Protein AF-0000000085050324 (afdb_homodimer)

Solvent-accessible surface area (backbone atoms only — not comparable to full-atom values): 12794 Å² total; per-residue (Å²): 119,44,46,31,39,31,41,29,57,78,57,63,37,48,25,46,33,39,32,70,92,42,75,52,50,24,14,31,49,58,94,75,63,16,73,49,78,28,38,32,35,59,28,28,38,44,44,12,42,44,38,31,47,46,37,48,52,51,50,51,32,56,75,70,68,48,57,68,46,33,36,38,39,37,39,40,38,46,71,56,99,84,37,38,35,32,42,34,42,38,32,78,38,56,84,61,52,72,67,56,51,52,50,50,60,56,48,56,67,60,28,70,52,48,40,36,35,49,71,14,34,49,75,47,77,45,76,101,120,43,46,32,39,30,41,29,57,79,57,62,38,48,25,46,33,39,31,69,93,39,75,50,51,23,15,30,48,57,95,76,62,17,71,51,78,29,38,32,35,61,28,28,38,45,46,13,43,44,39,32,50,45,36,50,52,51,52,54,33,55,75,71,68,48,58,69,46,31,37,38,38,37,39,39,38,46,72,56,101,84,37,38,36,33,43,35,41,38,32,78,39,56,83,59,50,72,67,55,51,53,50,50,60,55,48,56,68,60,28,70,52,48,39,35,36,48,71,14,35,49,74,47,77,45,78,101

Radius of gyration: 18.37 Å; Cα contacts (8 Å, |Δi|>4): 637; chains: 2; bounding box: 33×62×40 Å

InterPro domains:
  IPR003718 OsmC/Ohr conserved domain [PF02566] (34-125)
  IPR015946 K homology domain-like, alpha/beta [G3DSA:3.30.300.20] (3-128)
  IPR036102 OsmC/Ohr superfamily [SSF82784] (8-127)

Foldseek 3Di:
DWDKDKDADDQAPWMWMDTPNDIFIEHDDVVVPTPPPGHHPVSVLVVVLQVQLFVQLVVVCVVVVHFWDGKDKDWDWDDDPNDIDIDIDIDTDGPDDPVSVVVSVVVSCVGPSNCCNVVDDDDDDDDD/DWDKDKDADDQAPWMWMDTPNDIFIEHDDVVVPTPPPGHHPVSVLVVVLQVQLFVQLVVVCVVVVHFWDGKDKDWDWDDDPRDIDIDIDIDTDGPDDPVSVVVSVVVSCVGPSNCCSVVDDDDDDDDD

Sequence (256 aa):
MAHARAHIGTVDFLTTIETGGRTLTADEPEALGGGNAGFAPYDLLLASLAACTCITLRMYAAHKGWPLEAIDVELHHSKDDKRSKITRLLTLKGALDEAQRARLAEVVERTPVTLTLKEGADITTTFGMAHARAHIGTVDFLTTIETGGRTLTADEPEALGGGNAGFAPYDLLLASLAACTCITLRMYAAHKGWPLEAIDVELHHSKDDKRSKITRLLTLKGALDEAQRARLAEVVERTPVTLTLKEGADITTTFG

Structure (mmCIF, N/CA/C/O backbone):
data_AF-0000000085050324-model_v1
#
loop_
_entity.id
_entity.type
_entity.pdbx_description
1 polymer 'OsmC family protein'
#
loop_
_atom_site.group_PDB
_atom_site.id
_atom_site.type_symbol
_atom_site.label_atom_id
_atom_site.label_alt_id
_atom_site.label_comp_id
_atom_site.label_asym_id
_atom_site.label_entity_id
_atom_site.label_seq_id
_atom_site.pdbx_PDB_ins_code
_atom_site.Cartn_x
_atom_site.Cartn_y
_atom_site.Cartn_z
_atom_site.occupancy
_atom_site.B_iso_or_equiv
_atom_site.auth_seq_id
_atom_site.auth_comp_id
_atom_site.auth_asym_id
_atom_site.auth_atom_id
_atom_site.pdbx_PDB_model_num
ATOM 1 N N . MET A 1 1 ? 4.754 -2.498 14.805 1 85 1 MET A N 1
ATOM 2 C CA . MET A 1 1 ? 5.105 -3.4 13.711 1 85 1 MET A CA 1
ATOM 3 C C . MET A 1 1 ? 3.855 -3.887 12.984 1 85 1 MET A C 1
ATOM 5 O O . MET A 1 1 ? 2.984 -4.512 13.594 1 85 1 MET A O 1
ATOM 9 N N . ALA A 1 2 ? 3.621 -3.521 11.727 1 95.31 2 ALA A N 1
ATOM 10 C CA . ALA A 1 2 ? 2.42 -3.9 10.992 1 95.31 2 ALA A CA 1
ATOM 11 C C . ALA A 1 2 ? 2.484 -5.359 10.547 1 95.31 2 ALA A C 1
ATOM 13 O O . ALA A 1 2 ? 3.568 -5.895 10.312 1 95.31 2 ALA A O 1
ATOM 14 N N . HIS A 1 3 ? 1.335 -5.984 10.57 1 98.62 3 HIS A N 1
ATOM 15 C CA . HIS A 1 3 ? 1.18 -7.391 10.227 1 98.62 3 HIS A CA 1
ATOM 16 C C . HIS A 1 3 ? -0.053 -7.609 9.352 1 98.62 3 HIS A C 1
ATOM 18 O O . HIS A 1 3 ? -1.097 -6.996 9.578 1 98.62 3 HIS A O 1
ATOM 24 N N . ALA A 1 4 ? 0.089 -8.523 8.352 1 98.88 4 ALA A N 1
ATOM 25 C CA . ALA A 1 4 ? -1.044 -8.867 7.5 1 98.88 4 ALA A CA 1
ATOM 26 C C . ALA A 1 4 ? -1.029 -10.352 7.145 1 98.88 4 ALA A C 1
ATOM 28 O O . ALA A 1 4 ? 0.039 -10.953 7.016 1 98.88 4 ALA A O 1
ATOM 29 N N . ARG A 1 5 ? -2.24 -10.906 7.047 1 98.88 5 ARG A N 1
ATOM 30 C CA . ARG A 1 5 ? -2.457 -12.242 6.512 1 98.88 5 ARG A CA 1
ATOM 31 C C . ARG A 1 5 ? -3.445 -12.219 5.352 1 98.88 5 ARG A C 1
ATOM 33 O O . ARG A 1 5 ? -4.457 -11.508 5.406 1 98.88 5 ARG A O 1
ATOM 40 N N . ALA A 1 6 ? -3.168 -12.984 4.363 1 98.94 6 ALA A N 1
ATOM 41 C CA . ALA A 1 6 ? -4.066 -13.031 3.215 1 98.94 6 ALA A CA 1
ATOM 42 C C . ALA A 1 6 ? -4.258 -14.461 2.727 1 98.94 6 ALA A C 1
ATOM 44 O O . ALA A 1 6 ? -3.402 -15.32 2.955 1 98.94 6 ALA A O 1
ATOM 45 N N . HIS A 1 7 ? -5.355 -14.648 2.088 1 98.81 7 HIS A N 1
ATOM 46 C CA . HIS A 1 7 ? -5.715 -15.953 1.539 1 98.81 7 HIS A CA 1
ATOM 47 C C . HIS A 1 7 ? -6.449 -15.805 0.211 1 98.81 7 HIS A C 1
ATOM 49 O O . HIS A 1 7 ? -7.34 -14.961 0.079 1 98.81 7 HIS A O 1
ATOM 55 N N . ILE A 1 8 ? -6.023 -16.578 -0.701 1 98.5 8 ILE A N 1
ATOM 56 C CA . ILE A 1 8 ? -6.762 -16.719 -1.95 1 98.5 8 ILE A CA 1
ATOM 57 C C . ILE A 1 8 ? -6.988 -18.203 -2.26 1 98.5 8 ILE A C 1
ATOM 59 O O . ILE A 1 8 ? -6.07 -19.016 -2.135 1 98.5 8 ILE A O 1
ATOM 63 N N . GLY A 1 9 ? -8.148 -18.547 -2.605 1 96.19 9 GLY A N 1
ATOM 64 C CA . GLY A 1 9 ? -8.492 -19.906 -3.014 1 96.19 9 GLY A CA 1
ATOM 65 C C . GLY A 1 9 ? -8.695 -20.047 -4.512 1 96.19 9 GLY A C 1
ATOM 66 O O . GLY A 1 9 ? -7.836 -19.641 -5.297 1 96.19 9 GLY A O 1
ATOM 67 N N . THR A 1 10 ? -9.852 -20.578 -4.875 1 89.94 10 THR A N 1
ATOM 68 C CA . THR A 1 10 ? -10.016 -20.969 -6.273 1 89.94 10 THR A CA 1
ATOM 69 C C . THR A 1 10 ? -10.906 -19.969 -7.008 1 89.94 10 THR A C 1
ATOM 71 O O . THR A 1 10 ? -11.039 -20.016 -8.234 1 89.94 10 THR A O 1
ATOM 74 N N . VAL A 1 11 ? -11.484 -19.062 -6.293 1 89.44 11 VAL A N 1
ATOM 75 C CA . VAL A 1 11 ? -12.266 -18.016 -6.938 1 89.44 11 VAL A CA 1
ATOM 76 C C . VAL A 1 11 ? -11.336 -16.906 -7.426 1 89.44 11 VAL A C 1
ATOM 78 O O . VAL A 1 11 ? -10.797 -16.141 -6.621 1 89.44 11 VAL A O 1
ATOM 81 N N . ASP A 1 12 ? -11.016 -16.734 -8.734 1 87.44 12 ASP A N 1
ATOM 82 C CA . ASP A 1 12 ? -10.125 -15.711 -9.273 1 87.44 12 ASP A CA 1
ATOM 83 C C . ASP A 1 12 ? -10.773 -14.328 -9.195 1 87.44 12 ASP A C 1
ATOM 85 O O . ASP A 1 12 ? -11.875 -14.125 -9.703 1 87.44 12 ASP A O 1
ATOM 89 N N . PHE A 1 13 ? -10.156 -13.469 -8.625 1 96.62 13 PHE A N 1
ATOM 90 C CA . PHE A 1 13 ? -8.906 -13.344 -7.879 1 96.62 13 PHE A CA 1
ATOM 91 C C . PHE A 1 13 ? -9.18 -12.828 -6.469 1 96.62 13 PHE A C 1
ATOM 93 O O . PHE A 1 13 ? -8.344 -12.125 -5.887 1 96.62 13 PHE A O 1
ATOM 100 N N . LEU A 1 14 ? -10.43 -13.227 -6.055 1 98.31 14 LEU A N 1
ATOM 101 C CA . LEU A 1 14 ? -10.906 -12.82 -4.738 1 98.31 14 LEU A CA 1
ATOM 102 C C . LEU A 1 14 ? -9.914 -13.211 -3.65 1 98.31 14 LEU A C 1
ATOM 104 O O . LEU A 1 14 ? -9.602 -14.398 -3.488 1 98.31 14 LEU A O 1
ATOM 108 N N . THR A 1 15 ? -9.391 -12.227 -2.93 1 98.81 15 THR A N 1
ATOM 109 C CA . THR A 1 15 ? -8.391 -12.414 -1.882 1 98.81 15 THR A CA 1
ATOM 110 C C . THR A 1 15 ? -8.852 -11.773 -0.575 1 98.81 15 THR A C 1
ATOM 112 O O . THR A 1 15 ? -9.25 -10.609 -0.552 1 98.81 15 THR A O 1
ATOM 115 N N . THR A 1 16 ? -8.891 -12.523 0.47 1 98.88 16 THR A N 1
ATOM 116 C CA . THR A 1 16 ? -9.211 -12 1.791 1 98.88 16 THR A CA 1
ATOM 117 C C . THR A 1 16 ? -7.945 -11.594 2.537 1 98.88 16 THR A C 1
ATOM 119 O O . THR A 1 16 ? -6.965 -12.336 2.559 1 98.88 16 THR A O 1
ATOM 122 N N . ILE A 1 17 ? -7.977 -10.438 3.152 1 98.94 17 ILE A N 1
ATOM 123 C CA . ILE A 1 17 ? -6.809 -9.906 3.844 1 98.94 17 ILE A CA 1
ATOM 124 C C . ILE A 1 17 ? -7.199 -9.453 5.246 1 98.94 17 ILE A C 1
ATOM 126 O O . ILE A 1 17 ? -8.188 -8.727 5.422 1 98.94 17 ILE A O 1
ATOM 130 N N . GLU A 1 18 ? -6.508 -9.906 6.203 1 98.88 18 GLU A N 1
ATOM 131 C CA . GLU A 1 18 ? -6.629 -9.453 7.59 1 98.88 18 GLU A CA 1
ATOM 132 C C . GLU A 1 18 ? -5.422 -8.625 8.008 1 98.88 18 GLU A C 1
ATOM 134 O O . GLU A 1 18 ? -4.281 -9.078 7.895 1 98.88 18 GLU A O 1
ATOM 139 N N . THR A 1 19 ? -5.645 -7.457 8.5 1 98.69 19 THR A N 1
ATOM 140 C CA . THR A 1 19 ? -4.594 -6.566 8.977 1 98.69 19 THR A CA 1
ATOM 141 C C . THR A 1 19 ? -5.168 -5.492 9.891 1 98.69 19 THR A C 1
ATOM 143 O O . THR A 1 19 ? -6.324 -5.094 9.742 1 98.69 19 THR A O 1
ATOM 146 N N . GLY A 1 20 ? -4.379 -5.051 10.836 1 96.88 20 GLY A N 1
ATOM 147 C CA . GLY A 1 20 ? -4.836 -4.008 11.742 1 96.88 20 GLY A CA 1
ATOM 148 C C . GLY A 1 20 ? -6.109 -4.375 12.477 1 96.88 20 GLY A C 1
ATOM 149 O O . GLY A 1 20 ? -6.934 -3.506 12.773 1 96.88 20 GLY A O 1
ATOM 150 N N . GLY A 1 21 ? -6.324 -5.664 12.68 1 97 21 GLY A N 1
ATOM 151 C CA . GLY A 1 21 ? -7.5 -6.137 13.391 1 97 21 GLY A CA 1
ATOM 152 C C . GLY A 1 21 ? -8.766 -6.09 12.547 1 97 21 GLY A C 1
ATOM 153 O O . GLY A 1 21 ? -9.867 -6.219 13.078 1 97 21 GLY A O 1
ATOM 154 N N . ARG A 1 22 ? -8.695 -5.863 11.266 1 98.38 22 ARG A N 1
ATOM 155 C CA . ARG A 1 22 ? -9.82 -5.746 10.336 1 98.38 22 ARG A CA 1
ATOM 156 C C . ARG A 1 22 ? -9.594 -6.605 9.094 1 98.38 22 ARG A C 1
ATOM 158 O O . ARG A 1 22 ? -8.5 -7.129 8.883 1 98.38 22 ARG A O 1
ATOM 165 N N . THR A 1 23 ? -10.672 -6.762 8.375 1 98.69 23 THR A N 1
ATOM 166 C CA . THR A 1 23 ? -10.617 -7.559 7.152 1 98.69 23 THR A CA 1
ATOM 167 C C . THR A 1 23 ? -11.016 -6.719 5.941 1 98.69 23 THR A C 1
ATOM 169 O O . THR A 1 23 ? -11.906 -5.875 6.031 1 98.69 23 THR A O 1
ATOM 172 N N . LEU A 1 24 ? -10.289 -6.891 4.844 1 98.44 24 LEU A N 1
ATOM 173 C CA . LEU A 1 24 ? -10.734 -6.34 3.568 1 98.44 24 LEU A CA 1
ATOM 174 C C . LEU A 1 24 ? -10.539 -7.352 2.441 1 98.44 24 LEU A C 1
ATOM 176 O O . LEU A 1 24 ? -9.922 -8.398 2.643 1 98.44 24 LEU A O 1
ATOM 180 N N . THR A 1 25 ? -11.234 -7.047 1.347 1 98.69 25 THR A N 1
ATOM 181 C CA . THR A 1 25 ? -11.203 -7.926 0.181 1 98.69 25 THR A CA 1
ATOM 182 C C . THR A 1 25 ? -10.461 -7.262 -0.978 1 98.69 25 THR A C 1
ATOM 184 O O . THR A 1 25 ? -10.656 -6.07 -1.24 1 98.69 25 THR A O 1
ATOM 187 N N . ALA A 1 26 ? -9.602 -8.031 -1.596 1 98.81 26 ALA A N 1
ATOM 188 C CA . ALA A 1 26 ? -8.961 -7.598 -2.834 1 98.81 26 ALA A CA 1
ATOM 189 C C . ALA A 1 26 ? -9.445 -8.422 -4.023 1 98.81 26 ALA A C 1
ATOM 191 O O . ALA A 1 26 ? -9.898 -9.555 -3.852 1 98.81 26 ALA A O 1
ATOM 192 N N . ASP A 1 27 ? -9.398 -7.816 -5.152 1 98.69 27 ASP A N 1
ATOM 193 C CA . ASP A 1 27 ? -9.766 -8.469 -6.402 1 98.69 27 ASP A CA 1
ATOM 194 C C . ASP A 1 27 ? -9.219 -7.707 -7.605 1 98.69 27 ASP A C 1
ATOM 196 O O . ASP A 1 27 ? -8.625 -6.641 -7.453 1 98.69 27 ASP A O 1
ATOM 200 N N . GLU A 1 28 ? -9.359 -8.258 -8.742 1 98 28 GLU A N 1
ATOM 201 C CA . GLU A 1 28 ? -9.047 -7.566 -9.984 1 98 28 GLU A CA 1
ATOM 202 C C . GLU A 1 28 ? -10.32 -7.199 -10.75 1 98 28 GLU A C 1
ATOM 204 O O . GLU A 1 28 ? -11.359 -7.848 -10.586 1 98 28 GLU A O 1
ATOM 209 N N . PRO A 1 29 ? -10.203 -6.098 -11.477 1 96.12 29 PRO A N 1
ATOM 210 C CA . PRO A 1 29 ? -11.344 -5.785 -12.344 1 96.12 29 PRO A CA 1
ATOM 211 C C . PRO A 1 29 ? -11.672 -6.918 -13.312 1 96.12 29 PRO A C 1
ATOM 213 O O . PRO A 1 29 ? -10.844 -7.801 -13.539 1 96.12 29 PRO A O 1
ATOM 216 N N . GLU A 1 30 ? -12.852 -6.824 -13.922 1 95.88 30 GLU A N 1
ATOM 217 C CA . GLU A 1 30 ? -13.289 -7.844 -14.875 1 95.88 30 GLU A CA 1
ATOM 218 C C . GLU A 1 30 ? -12.359 -7.914 -16.078 1 95.88 30 GLU A C 1
ATOM 220 O O . GLU A 1 30 ? -12.117 -8.992 -16.625 1 95.88 30 GLU A O 1
ATOM 225 N N . ALA A 1 31 ? -11.852 -6.801 -16.484 1 94.56 31 ALA A N 1
ATOM 22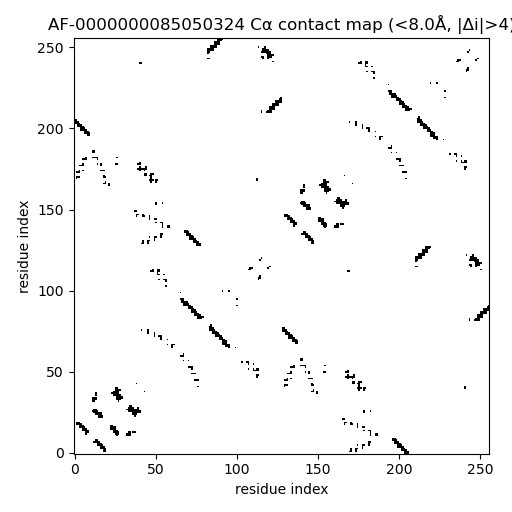6 C CA . ALA A 1 31 ? -10.961 -6.715 -17.641 1 94.56 31 ALA A CA 1
ATOM 227 C C . ALA A 1 31 ? -9.703 -7.547 -17.422 1 94.56 31 ALA A C 1
ATOM 229 O O . ALA A 1 31 ? -9.055 -7.965 -18.391 1 94.56 31 ALA A O 1
ATOM 230 N N . LEU A 1 32 ? -9.383 -7.891 -16.203 1 93.75 32 LEU A N 1
ATOM 231 C CA . LEU A 1 32 ? -8.195 -8.672 -15.883 1 93.75 32 LEU A CA 1
ATOM 232 C C . LEU A 1 32 ? -8.578 -10.062 -15.391 1 93.75 32 LEU A C 1
ATOM 234 O O . LEU A 1 32 ? -7.754 -10.766 -14.789 1 93.75 32 LEU A O 1
ATOM 238 N N . GLY A 1 33 ? -9.898 -10.344 -15.555 1 94.31 33 GLY A N 1
ATOM 239 C CA . GLY A 1 33 ? -10.359 -11.68 -15.234 1 94.31 33 GLY A CA 1
ATOM 240 C C . GLY A 1 33 ? -10.914 -11.812 -13.828 1 94.31 33 GLY A C 1
ATOM 241 O O . GLY A 1 33 ? -11.352 -12.883 -13.422 1 94.31 33 GLY A O 1
ATOM 242 N N . GLY A 1 34 ? -10.844 -10.766 -13.086 1 96.56 34 GLY A N 1
ATOM 243 C CA . GLY A 1 34 ? -11.414 -10.805 -11.75 1 96.56 34 GLY A CA 1
ATOM 244 C C . GLY A 1 34 ? -12.898 -10.516 -11.719 1 96.56 34 GLY A C 1
ATOM 245 O O . GLY A 1 34 ? -13.531 -10.383 -12.766 1 96.56 34 GLY A O 1
ATOM 246 N N . GLY A 1 35 ? -13.484 -10.516 -10.547 1 96.94 35 GLY A N 1
ATOM 247 C CA . GLY A 1 35 ? -14.898 -10.242 -10.344 1 96.94 35 GLY A CA 1
ATOM 248 C C . GLY A 1 35 ? -15.188 -8.82 -9.914 1 96.94 35 GLY A C 1
ATOM 249 O O . GLY A 1 35 ? -16.344 -8.453 -9.672 1 96.94 35 GLY A O 1
ATOM 250 N N . ASN A 1 36 ? -14.133 -7.988 -9.766 1 97.44 36 ASN A N 1
ATOM 251 C CA . ASN A 1 36 ? -14.258 -6.617 -9.281 1 97.44 36 ASN A CA 1
ATOM 252 C C . ASN A 1 36 ? -14.938 -6.562 -7.918 1 97.44 36 ASN A C 1
ATOM 254 O O . ASN A 1 36 ? -15.75 -5.676 -7.66 1 97.44 36 ASN A O 1
ATOM 258 N N . ALA A 1 37 ? -14.672 -7.43 -7.062 1 97.81 37 ALA A N 1
ATOM 259 C CA . ALA A 1 37 ? -15.367 -7.582 -5.785 1 97.81 37 ALA A CA 1
ATOM 260 C C . ALA A 1 37 ? -14.586 -6.902 -4.66 1 97.81 37 ALA A C 1
ATOM 262 O O . ALA A 1 37 ? -15.055 -6.859 -3.518 1 97.81 37 ALA A O 1
ATOM 263 N N . GLY A 1 38 ? -13.445 -6.359 -4.938 1 98.31 38 GLY A N 1
ATOM 264 C CA . GLY A 1 38 ? -12.586 -5.734 -3.939 1 98.31 38 GLY A CA 1
ATOM 265 C C . GLY A 1 38 ? -11.594 -4.75 -4.535 1 98.31 38 GLY A C 1
ATOM 266 O O . GLY A 1 38 ? -11.766 -4.301 -5.672 1 98.31 38 GLY A O 1
ATOM 267 N N . PHE A 1 39 ? -10.688 -4.336 -3.73 1 98.69 39 PHE A N 1
ATOM 268 C CA . PHE A 1 39 ? -9.664 -3.387 -4.152 1 98.69 39 PHE A CA 1
ATOM 269 C C . PHE A 1 39 ? -8.562 -4.086 -4.941 1 98.69 39 PHE A C 1
ATOM 271 O O . PHE A 1 39 ? -8.109 -5.164 -4.559 1 98.69 39 PHE A O 1
ATOM 278 N N . ALA A 1 40 ? -8.188 -3.5 -6.059 1 98.69 40 ALA A N 1
ATOM 279 C CA . ALA A 1 40 ? -6.977 -3.992 -6.711 1 98.69 40 ALA A CA 1
ATOM 280 C C . ALA A 1 40 ? -5.734 -3.641 -5.898 1 98.69 40 ALA A C 1
ATOM 282 O O . ALA A 1 40 ? -5.758 -2.711 -5.09 1 98.69 40 ALA A O 1
ATOM 283 N N . PRO A 1 41 ? -4.629 -4.387 -6.105 1 98.75 41 PRO A N 1
ATOM 284 C CA . PRO A 1 41 ? -3.434 -4.176 -5.289 1 98.75 41 PRO A CA 1
ATOM 285 C C . PRO A 1 41 ? -2.959 -2.725 -5.305 1 98.75 41 PRO A C 1
ATOM 287 O O . PRO A 1 41 ? -2.621 -2.17 -4.254 1 98.75 41 PRO A O 1
ATOM 290 N N . TYR A 1 42 ? -2.957 -2.039 -6.457 1 98.69 42 TYR A N 1
ATOM 291 C CA . TYR A 1 42 ? -2.453 -0.672 -6.523 1 98.69 42 TYR A CA 1
ATOM 292 C C . TYR A 1 42 ? -3.469 0.312 -5.957 1 98.69 42 TYR A C 1
ATOM 294 O O . TYR A 1 42 ? -3.109 1.423 -5.555 1 98.69 42 TYR A O 1
ATOM 302 N N . ASP A 1 43 ? -4.797 -0.018 -5.922 1 98.81 43 ASP A N 1
ATOM 303 C CA . ASP A 1 43 ? -5.742 0.771 -5.141 1 98.81 43 ASP A CA 1
ATOM 304 C C . ASP A 1 43 ? -5.301 0.861 -3.68 1 98.81 43 ASP A C 1
ATOM 306 O O . ASP A 1 43 ? -5.297 1.945 -3.092 1 98.81 43 ASP A O 1
ATOM 310 N N . LEU A 1 44 ? -4.918 -0.293 -3.164 1 98.94 44 LEU A N 1
ATOM 311 C CA . LEU A 1 44 ? -4.52 -0.378 -1.764 1 98.94 44 LEU A CA 1
ATOM 312 C C . LEU A 1 44 ? -3.189 0.334 -1.534 1 98.94 44 LEU A C 1
ATOM 314 O O . LEU A 1 44 ? -2.984 0.948 -0.484 1 98.94 44 LEU A O 1
ATOM 318 N N . LEU A 1 45 ? -2.264 0.259 -2.461 1 98.94 45 LEU A N 1
ATOM 319 C CA . LEU A 1 45 ? -0.998 0.976 -2.354 1 98.94 45 LEU A CA 1
ATOM 320 C C . LEU A 1 45 ? -1.229 2.482 -2.287 1 98.94 45 LEU A C 1
ATOM 322 O O . LEU A 1 45 ? -0.673 3.162 -1.423 1 98.94 45 LEU A O 1
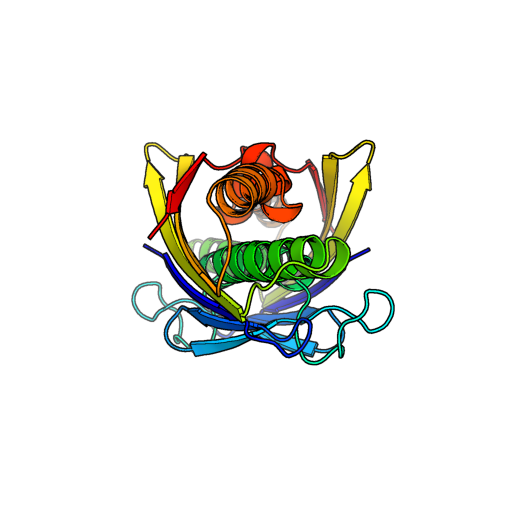ATOM 326 N N . LEU A 1 46 ? -2.074 2.979 -3.213 1 98.94 46 LEU A N 1
ATOM 327 C CA . LEU A 1 46 ? -2.377 4.406 -3.23 1 98.94 46 LEU A CA 1
ATOM 328 C C . LEU A 1 46 ? -3.117 4.82 -1.963 1 98.94 46 LEU A C 1
ATOM 330 O O . LEU A 1 46 ? -2.893 5.914 -1.438 1 98.94 46 LEU A O 1
ATOM 334 N N . ALA A 1 47 ? -4.023 3.941 -1.518 1 98.94 47 ALA A N 1
ATOM 335 C CA . ALA A 1 47 ? -4.719 4.227 -0.265 1 98.94 47 ALA A CA 1
ATOM 336 C C . ALA A 1 47 ? -3.73 4.379 0.889 1 98.94 47 ALA A C 1
ATOM 338 O O . ALA A 1 47 ? -3.898 5.25 1.746 1 98.94 47 ALA A O 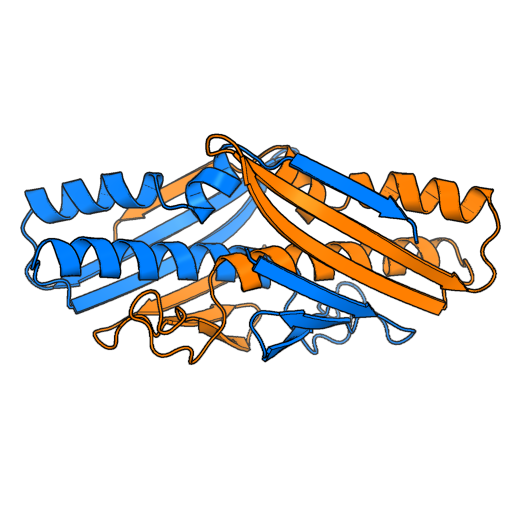1
ATOM 339 N N . SER A 1 48 ? -2.771 3.518 0.94 1 98.94 48 SER A N 1
ATOM 340 C CA . SER A 1 48 ? -1.726 3.588 1.956 1 98.94 48 SER A CA 1
ATOM 341 C C . SER A 1 48 ? -1.009 4.934 1.92 1 98.94 48 SER A C 1
ATOM 343 O O . SER A 1 48 ? -0.86 5.594 2.951 1 98.94 48 SER A O 1
ATOM 345 N N . LEU A 1 49 ? -0.612 5.363 0.752 1 98.94 49 LEU A N 1
ATOM 346 C CA . LEU A 1 49 ? 0.104 6.621 0.581 1 98.94 49 LEU A CA 1
ATOM 347 C C . LEU A 1 49 ? -0.785 7.805 0.946 1 98.94 49 LEU A C 1
ATOM 349 O O . LEU A 1 49 ? -0.343 8.734 1.63 1 98.94 49 LEU A O 1
ATOM 353 N N . ALA A 1 50 ? -2.016 7.758 0.503 1 98.94 50 ALA A N 1
ATOM 354 C CA . ALA A 1 50 ? -2.955 8.836 0.8 1 98.94 50 ALA A CA 1
ATOM 355 C C . ALA A 1 50 ? -3.186 8.961 2.303 1 98.94 50 ALA A C 1
ATOM 357 O O . ALA A 1 50 ? -3.16 10.07 2.85 1 98.94 50 ALA A O 1
ATOM 358 N N . ALA A 1 51 ? -3.402 7.832 2.926 1 98.94 51 ALA A N 1
ATOM 359 C CA . ALA A 1 51 ? -3.615 7.816 4.371 1 98.94 51 ALA A CA 1
ATOM 360 C C . ALA A 1 51 ? -2.42 8.414 5.109 1 98.94 51 ALA A C 1
ATOM 362 O O . ALA A 1 51 ? -2.584 9.266 5.984 1 98.94 51 ALA A O 1
ATOM 363 N N . CYS A 1 52 ? -1.292 7.965 4.758 1 98.88 52 CYS A N 1
ATOM 364 C CA . CYS A 1 52 ? -0.068 8.43 5.402 1 98.88 52 CYS A CA 1
ATOM 365 C C . CYS A 1 52 ? 0.096 9.93 5.242 1 98.88 52 CYS A C 1
ATOM 367 O O . CYS A 1 52 ? 0.453 10.625 6.199 1 98.88 52 CYS A O 1
ATOM 369 N N . THR A 1 53 ? -0.073 10.414 3.99 1 98.88 53 THR A N 1
ATOM 370 C CA . THR A 1 53 ? 0.037 11.836 3.695 1 98.88 53 THR A CA 1
ATOM 371 C C . THR A 1 53 ? -0.9 12.648 4.586 1 98.88 53 THR A C 1
ATOM 373 O O . THR A 1 53 ? -0.46 13.547 5.305 1 98.88 53 THR A O 1
ATOM 376 N N . CYS A 1 54 ? -2.129 12.297 4.617 1 98.88 54 CYS A N 1
ATOM 377 C CA . CYS A 1 54 ? -3.146 13.023 5.367 1 98.88 54 CYS A CA 1
ATOM 378 C C . CYS A 1 54 ? -2.846 12.992 6.859 1 98.88 54 CYS A C 1
ATOM 380 O O . CYS A 1 54 ? -2.812 14.031 7.512 1 98.88 54 CYS A O 1
ATOM 382 N N . ILE A 1 55 ? -2.582 11.828 7.336 1 98.81 55 ILE A N 1
ATOM 383 C CA . ILE A 1 55 ? -2.453 11.617 8.773 1 98.81 55 ILE A CA 1
ATOM 384 C C . ILE A 1 55 ? -1.188 12.305 9.281 1 98.81 55 ILE A C 1
ATOM 386 O O . ILE A 1 55 ? -1.224 13.016 10.289 1 98.81 55 ILE A O 1
ATOM 390 N N . THR A 1 56 ? -0.085 12.141 8.609 1 98.56 56 THR A N 1
ATOM 391 C CA . THR A 1 56 ? 1.179 12.719 9.055 1 98.56 56 THR A CA 1
ATOM 392 C C . THR A 1 56 ? 1.104 14.242 9.078 1 98.56 56 THR A C 1
ATOM 394 O O . THR A 1 56 ? 1.555 14.875 10.031 1 98.56 56 THR A O 1
ATOM 397 N N . LEU A 1 57 ? 0.523 14.828 8.023 1 98.56 57 LEU A N 1
ATOM 398 C CA . LEU A 1 57 ? 0.424 16.281 7.98 1 98.56 57 LEU A CA 1
ATOM 399 C C . LEU A 1 57 ? -0.514 16.797 9.07 1 98.56 57 LEU A C 1
ATOM 401 O O . LEU A 1 57 ? -0.251 17.828 9.688 1 98.56 57 LEU A O 1
ATOM 405 N N . ARG A 1 58 ? -1.607 16.109 9.289 1 98.38 58 ARG A N 1
ATOM 406 C CA . ARG A 1 58 ? -2.516 16.469 10.375 1 98.38 58 ARG A CA 1
ATOM 407 C C . ARG A 1 58 ? -1.808 16.406 11.727 1 98.38 58 ARG A C 1
ATOM 409 O O . ARG A 1 58 ? -1.942 17.312 12.547 1 98.38 58 ARG A O 1
ATOM 416 N N . MET A 1 59 ? -1.039 15.328 11.961 1 97.75 59 MET A N 1
ATOM 417 C CA . MET A 1 59 ? -0.286 15.164 13.203 1 97.75 59 MET A CA 1
ATOM 418 C C . MET A 1 59 ? 0.72 16.297 13.383 1 97.75 59 MET A C 1
ATOM 420 O O . MET A 1 59 ? 0.82 16.875 14.461 1 97.75 59 MET A O 1
ATOM 424 N N . TYR A 1 60 ? 1.443 16.578 12.305 1 98.31 60 TYR A N 1
ATOM 425 C CA . TYR A 1 60 ? 2.465 17.609 12.352 1 98.31 60 TYR A CA 1
ATOM 426 C C . TYR A 1 60 ? 1.852 18.969 12.695 1 98.31 60 TYR A C 1
ATOM 428 O O . TYR A 1 60 ? 2.33 19.672 13.586 1 98.31 60 TYR A O 1
ATOM 436 N N . ALA A 1 61 ? 0.773 19.344 12.016 1 97.94 61 ALA A N 1
ATOM 437 C CA . ALA A 1 61 ? 0.107 20.625 12.234 1 97.94 61 ALA A CA 1
ATOM 438 C C . ALA A 1 61 ? -0.466 20.719 13.641 1 97.94 61 ALA A C 1
ATOM 440 O O . ALA A 1 61 ? -0.398 21.766 14.281 1 97.94 61 ALA A O 1
ATOM 441 N N . ALA A 1 62 ? -1.071 19.656 14.039 1 96.56 62 ALA A N 1
ATOM 442 C CA . ALA A 1 62 ? -1.621 19.609 15.391 1 96.56 62 ALA A CA 1
ATOM 443 C C . ALA A 1 62 ? -0.529 19.844 16.438 1 96.56 62 ALA A C 1
ATOM 445 O O . ALA A 1 62 ? -0.714 20.625 17.375 1 96.56 62 ALA A O 1
ATOM 446 N N . HIS A 1 63 ? 0.568 19.203 16.266 1 96.88 63 HIS A N 1
ATOM 447 C CA . HIS A 1 63 ? 1.696 19.344 17.188 1 96.88 63 HIS A CA 1
ATOM 448 C C . HIS A 1 63 ? 2.188 20.781 17.234 1 96.88 63 HIS A C 1
ATOM 450 O O . HIS A 1 63 ? 2.592 21.281 18.297 1 96.88 63 HIS A O 1
ATOM 456 N N . LYS A 1 64 ? 2.105 21.484 16.125 1 97.94 64 LYS A N 1
ATOM 457 C CA . LYS A 1 64 ? 2.582 22.859 15.992 1 97.94 64 LYS A CA 1
ATOM 458 C C . LYS A 1 64 ? 1.493 23.859 16.391 1 97.94 64 LYS A C 1
ATOM 460 O O . LYS A 1 64 ? 1.749 25.062 16.484 1 97.94 64 LYS A O 1
ATOM 465 N N . GLY A 1 65 ? 0.232 23.375 16.562 1 97.75 65 GLY A N 1
ATOM 466 C CA . GLY A 1 65 ? -0.891 24.25 16.875 1 97.75 65 GLY A CA 1
ATOM 467 C C . GLY A 1 65 ? -1.33 25.094 15.688 1 97.75 65 GLY A C 1
ATOM 468 O O . GLY A 1 65 ? -1.738 26.25 15.867 1 97.75 65 GLY A O 1
ATOM 469 N N . TRP A 1 66 ? -1.17 24.609 14.508 1 98.19 66 TRP A N 1
ATOM 470 C CA . TRP A 1 66 ? -1.494 25.359 13.305 1 98.19 66 TRP A CA 1
ATOM 471 C C . TRP A 1 66 ? -2.949 25.141 12.898 1 98.19 66 TRP A C 1
ATOM 473 O O . TRP A 1 66 ? -3.521 24.078 13.164 1 98.19 66 TRP A O 1
ATOM 483 N N . PRO A 1 67 ? -3.574 26.125 12.312 1 98 67 PRO A N 1
ATOM 484 C CA . PRO A 1 67 ? -4.996 26.062 11.977 1 98 67 PRO A CA 1
ATOM 485 C C . PRO A 1 67 ? -5.258 25.312 10.664 1 98 67 PRO A C 1
ATOM 487 O O . PRO A 1 67 ? -5.898 25.859 9.766 1 98 67 PRO A O 1
ATOM 490 N N . LEU A 1 68 ? -4.816 24.094 10.539 1 98 68 LEU A N 1
ATOM 491 C CA . LEU A 1 68 ? -5.133 23.203 9.438 1 98 68 LEU A CA 1
ATOM 492 C C . LEU A 1 68 ? -6.512 22.578 9.617 1 98 68 LEU A C 1
ATOM 494 O O . LEU A 1 68 ? -6.754 21.875 10.602 1 98 68 LEU A O 1
ATOM 498 N N . GLU A 1 69 ? -7.387 22.812 8.688 1 98.38 69 GLU A N 1
ATOM 499 C CA . GLU A 1 69 ? -8.781 22.406 8.859 1 98.38 69 GLU A CA 1
ATOM 500 C C . GLU A 1 69 ? -9.07 21.109 8.125 1 98.38 69 GLU A C 1
ATOM 502 O O . GLU A 1 69 ? -9.891 20.312 8.57 1 98.38 69 GLU A O 1
ATOM 507 N N . ALA A 1 70 ? -8.477 20.969 6.973 1 98.69 70 ALA A N 1
ATOM 508 C CA . ALA A 1 70 ? -8.711 19.781 6.172 1 98.69 70 ALA A CA 1
ATOM 509 C C . ALA A 1 70 ? -7.578 19.562 5.172 1 98.69 70 ALA A C 1
ATOM 511 O O . ALA A 1 70 ? -6.859 20.5 4.82 1 98.69 70 ALA A O 1
ATOM 512 N N . ILE A 1 71 ? -7.379 18.391 4.789 1 98.81 71 ILE A N 1
ATOM 513 C CA . ILE A 1 71 ? -6.43 17.984 3.758 1 98.81 71 ILE A CA 1
ATOM 514 C C . ILE A 1 71 ? -7.137 17.125 2.713 1 98.81 71 ILE A C 1
ATOM 516 O O . ILE A 1 71 ? -7.852 16.188 3.059 1 98.81 71 ILE A O 1
ATOM 520 N N . ASP A 1 72 ? -7.016 17.438 1.494 1 98.88 72 ASP A N 1
ATOM 521 C CA . ASP A 1 72 ? -7.41 16.578 0.374 1 98.88 72 ASP A CA 1
ATOM 522 C C . ASP A 1 72 ? -6.188 16.125 -0.422 1 98.88 72 ASP A C 1
ATOM 524 O O . ASP A 1 72 ? -5.293 16.922 -0.709 1 98.88 72 ASP A O 1
ATOM 528 N N . VAL A 1 73 ? -6.219 14.922 -0.761 1 98.88 73 VAL A N 1
ATOM 529 C CA . VAL A 1 73 ? -5.137 14.344 -1.55 1 98.88 73 VAL A CA 1
ATOM 530 C C . VAL A 1 73 ? -5.719 13.57 -2.732 1 98.88 73 VAL A C 1
ATOM 532 O O . VAL A 1 73 ? -6.695 12.836 -2.584 1 98.88 73 VAL A O 1
ATOM 535 N N . GLU A 1 74 ? -5.207 13.781 -3.834 1 98.94 74 GLU A N 1
ATOM 536 C CA . GLU A 1 74 ? -5.512 12.984 -5.016 1 98.94 74 GLU A CA 1
ATOM 537 C C . GLU A 1 74 ? -4.25 12.352 -5.598 1 98.94 74 GLU A C 1
ATOM 539 O O . GLU A 1 74 ? -3.244 13.031 -5.797 1 98.94 74 GLU A O 1
ATOM 544 N N . LEU A 1 75 ? -4.305 11.078 -5.836 1 98.94 75 LEU A N 1
ATOM 545 C CA . LEU A 1 75 ? -3.152 10.328 -6.34 1 98.94 75 LEU A CA 1
ATOM 546 C C . LEU A 1 75 ? -3.49 9.633 -7.652 1 98.94 75 LEU A C 1
ATOM 548 O O . LEU A 1 75 ? -4.59 9.102 -7.812 1 98.94 75 LEU A O 1
ATOM 552 N N . HIS A 1 76 ? -2.512 9.609 -8.547 1 98.75 76 HIS A N 1
ATOM 553 C CA . HIS A 1 76 ? -2.557 8.82 -9.766 1 98.75 76 HIS A CA 1
ATOM 554 C C . HIS A 1 76 ? -1.29 7.984 -9.938 1 98.75 76 HIS A C 1
ATOM 556 O O . HIS A 1 76 ? -0.182 8.492 -9.742 1 98.75 76 HIS A O 1
ATOM 562 N N . HIS A 1 77 ? -1.51 6.77 -10.266 1 98.69 77 HIS A N 1
ATOM 563 C CA . HIS A 1 77 ? -0.387 5.867 -10.508 1 98.69 77 HIS A CA 1
ATOM 564 C C . HIS A 1 77 ? -0.313 5.461 -11.977 1 98.69 77 HIS A C 1
ATOM 566 O O . HIS A 1 77 ? -1.339 5.176 -12.602 1 98.69 77 HIS A O 1
ATOM 572 N N . SER A 1 78 ? 0.875 5.492 -12.484 1 97.69 78 SER A N 1
ATOM 573 C CA . SER A 1 78 ? 1.194 4.949 -13.797 1 97.69 78 SER A CA 1
ATOM 574 C C . SER A 1 78 ? 2.572 4.293 -13.812 1 97.69 78 SER A C 1
ATOM 576 O O . SER A 1 78 ? 3.309 4.371 -12.82 1 97.69 78 SER A O 1
ATOM 578 N N . LYS A 1 79 ? 2.812 3.568 -14.82 1 96.56 79 LYS A N 1
ATOM 579 C CA . LYS A 1 79 ? 4.148 3.025 -15.039 1 96.56 79 LYS A CA 1
ATOM 580 C C . LYS A 1 79 ? 4.824 3.686 -16.234 1 96.56 79 LYS A C 1
ATOM 582 O O . LYS A 1 79 ? 4.18 3.926 -17.266 1 96.56 79 LYS A O 1
ATOM 587 N N . ASP A 1 80 ? 6.004 4.098 -16.031 1 92.94 80 ASP A N 1
ATOM 588 C CA . ASP A 1 80 ? 6.879 4.59 -17.094 1 92.94 80 ASP A CA 1
ATOM 589 C C . ASP A 1 80 ? 8.141 3.734 -17.203 1 92.94 80 ASP A C 1
ATOM 591 O O . ASP A 1 80 ? 8.984 3.748 -16.312 1 92.94 80 ASP A O 1
ATOM 595 N N . ASP A 1 81 ? 8.391 2.973 -18.422 1 90.56 81 ASP A N 1
ATOM 596 C CA . ASP A 1 81 ? 9.492 2.039 -18.625 1 90.56 81 ASP A CA 1
ATOM 597 C C . ASP A 1 81 ? 9.648 1.107 -17.422 1 90.56 81 ASP A C 1
ATOM 599 O O . ASP A 1 81 ? 10.75 0.956 -16.891 1 90.56 81 ASP A O 1
ATOM 603 N N . LYS A 1 82 ? 8.75 0.683 -16.719 1 87.81 82 LYS A N 1
ATOM 604 C CA . LYS A 1 82 ? 8.648 -0.325 -15.672 1 87.81 82 LYS A CA 1
ATOM 605 C C . LYS A 1 82 ? 8.766 0.31 -14.289 1 87.81 82 LYS A C 1
ATOM 607 O O . LYS A 1 82 ? 8.609 -0.371 -13.273 1 87.81 82 LYS A O 1
ATOM 612 N N . ARG A 1 83 ? 9.008 1.591 -14.336 1 95.12 83 ARG A N 1
ATOM 613 C CA . ARG A 1 83 ? 9.109 2.248 -13.031 1 95.12 83 ARG A CA 1
ATOM 614 C C . ARG A 1 83 ? 7.777 2.883 -12.641 1 95.12 83 ARG A C 1
ATOM 616 O O . ARG A 1 83 ? 7.125 3.527 -13.469 1 95.12 83 ARG A O 1
ATOM 623 N N . SER A 1 84 ? 7.41 2.715 -11.445 1 97.94 84 SER A N 1
ATOM 624 C CA . SER A 1 84 ? 6.188 3.305 -10.914 1 97.94 84 SER A CA 1
ATOM 625 C C . SER A 1 84 ? 6.332 4.812 -10.742 1 97.94 84 SER A C 1
ATOM 627 O O . SER A 1 84 ? 7.34 5.293 -10.219 1 97.94 84 SER A O 1
ATOM 629 N N . LYS A 1 85 ? 5.348 5.523 -11.242 1 98.56 85 LYS A N 1
ATOM 630 C CA . LYS A 1 85 ? 5.207 6.965 -11.062 1 98.56 85 LYS A CA 1
ATOM 631 C C . LYS A 1 85 ? 3.893 7.309 -10.375 1 98.56 85 LYS A C 1
ATOM 633 O O . LYS A 1 85 ? 2.832 6.809 -10.758 1 98.56 85 LYS A O 1
ATOM 638 N N . ILE A 1 86 ? 3.953 8.141 -9.352 1 98.81 86 ILE A N 1
ATOM 639 C CA . ILE A 1 86 ? 2.77 8.602 -8.633 1 98.81 86 ILE A CA 1
ATOM 640 C C . ILE A 1 86 ? 2.738 10.125 -8.625 1 98.81 86 ILE A C 1
ATOM 642 O O . ILE A 1 86 ? 3.713 10.773 -8.234 1 98.81 86 ILE A O 1
ATOM 646 N N . THR A 1 87 ? 1.667 10.633 -9.125 1 98.75 87 THR A N 1
ATOM 647 C CA . THR A 1 87 ? 1.423 12.062 -8.961 1 98.75 87 THR A CA 1
ATOM 648 C C . THR A 1 87 ? 0.484 12.32 -7.785 1 98.75 87 THR A C 1
ATOM 650 O O . THR A 1 87 ? -0.477 11.578 -7.578 1 98.75 87 THR A O 1
ATOM 653 N N . ARG A 1 88 ? 0.8 13.242 -7.012 1 98.88 88 ARG A N 1
ATOM 654 C CA . ARG A 1 88 ? 0.077 13.609 -5.801 1 98.88 88 ARG A CA 1
ATOM 655 C C . ARG A 1 88 ? -0.331 15.078 -5.832 1 98.88 88 ARG A C 1
ATOM 657 O O . ARG A 1 88 ? 0.524 15.969 -5.891 1 98.88 88 ARG A O 1
ATOM 664 N N . LEU A 1 89 ? -1.624 15.336 -5.855 1 98.88 89 LEU A N 1
ATOM 665 C CA . LEU A 1 89 ? -2.176 16.672 -5.688 1 98.88 89 LEU A CA 1
ATOM 666 C C . LEU A 1 89 ? -2.635 16.891 -4.25 1 98.88 89 LEU A C 1
ATOM 668 O O . LEU A 1 89 ? -3.52 16.188 -3.762 1 98.88 89 LEU A O 1
ATOM 672 N N . LEU A 1 90 ? -2.059 17.828 -3.598 1 98.69 90 LEU A N 1
ATOM 673 C CA . LEU A 1 90 ? -2.305 18.109 -2.189 1 98.69 90 LEU A CA 1
ATOM 674 C C . LEU A 1 90 ? -3.016 19.453 -2.025 1 98.69 90 LEU A C 1
ATOM 676 O O . LEU A 1 90 ? -2.564 20.469 -2.555 1 98.69 90 LEU A O 1
ATOM 680 N N . THR A 1 91 ? -4.152 19.438 -1.359 1 98.81 91 THR A N 1
ATOM 681 C CA . THR A 1 91 ? -4.875 20.656 -1.016 1 98.81 91 THR A CA 1
ATOM 682 C C . THR A 1 91 ? -4.996 20.812 0.498 1 98.81 91 THR A C 1
ATOM 684 O O . THR A 1 91 ? -5.516 19.922 1.177 1 98.81 91 THR A O 1
ATOM 687 N N . LEU A 1 92 ? -4.527 21.922 1.005 1 98.56 92 LEU A N 1
ATOM 688 C CA . LEU A 1 92 ? -4.59 22.266 2.424 1 98.56 92 LEU A CA 1
ATOM 689 C C . LEU A 1 92 ? -5.625 23.359 2.678 1 98.56 92 LEU A C 1
ATOM 691 O O . LEU A 1 92 ? -5.566 24.422 2.07 1 98.56 92 LEU A O 1
ATOM 695 N N . LYS A 1 93 ? -6.508 23.062 3.533 1 98.5 93 LYS A N 1
ATOM 696 C CA . LYS A 1 93 ? -7.535 24.031 3.881 1 98.5 93 LYS A CA 1
ATOM 697 C C . LYS A 1 93 ? -7.332 24.562 5.297 1 98.5 93 LYS A C 1
ATOM 699 O O . LYS A 1 93 ? -7.012 23.797 6.211 1 98.5 93 LYS A O 1
ATOM 704 N N . GLY A 1 94 ? -7.535 25.828 5.484 1 97.94 94 GLY A N 1
ATOM 705 C CA . GLY A 1 94 ? -7.367 26.516 6.758 1 97.94 94 GLY A CA 1
ATOM 706 C C . GLY A 1 94 ? -6.594 27.812 6.645 1 97.94 94 GLY A C 1
ATOM 707 O O . GLY A 1 94 ? -6.051 28.125 5.586 1 97.94 94 GLY A O 1
ATOM 708 N N . ALA A 1 95 ? -6.504 28.625 7.723 1 98.25 95 ALA A N 1
ATOM 709 C CA . ALA A 1 95 ? -5.844 29.922 7.754 1 98.25 95 ALA A CA 1
ATOM 710 C C . ALA A 1 95 ? -4.344 29.781 7.992 1 98.25 95 ALA A C 1
ATOM 712 O O . ALA A 1 95 ? -3.795 30.375 8.922 1 98.25 95 ALA A O 1
ATOM 713 N N . LEU A 1 96 ? -3.773 28.984 7.129 1 98.31 96 LEU A N 1
ATOM 714 C CA . LEU A 1 96 ? -2.33 28.797 7.188 1 98.31 96 LEU A CA 1
ATOM 715 C C . LEU A 1 96 ? -1.594 29.938 6.504 1 98.31 96 LEU A C 1
ATOM 717 O O . LEU A 1 96 ? -2.018 30.406 5.445 1 98.31 96 LEU A O 1
ATOM 721 N N . ASP A 1 97 ? -0.518 30.375 7.055 1 98.25 97 ASP A N 1
ATOM 722 C CA . ASP A 1 97 ? 0.287 31.391 6.367 1 98.25 97 ASP A CA 1
ATOM 723 C C . ASP A 1 97 ? 1.273 30.734 5.402 1 98.25 97 ASP A C 1
ATOM 725 O O . ASP A 1 97 ? 1.315 29.5 5.281 1 98.25 97 ASP A O 1
ATOM 729 N N . GLU A 1 98 ? 1.955 31.531 4.672 1 97.75 98 GLU A N 1
ATOM 730 C CA . GLU A 1 98 ? 2.824 31.031 3.613 1 97.75 98 GLU A CA 1
ATOM 731 C C . GLU A 1 98 ? 3.953 30.172 4.184 1 97.75 98 GLU A C 1
ATOM 733 O O . GLU A 1 98 ? 4.363 29.188 3.572 1 97.75 98 GLU A O 1
ATOM 738 N N . ALA A 1 99 ? 4.473 30.562 5.301 1 98.38 99 ALA A N 1
ATOM 739 C CA . ALA A 1 99 ? 5.559 29.797 5.926 1 98.38 99 ALA A CA 1
ATOM 740 C C . ALA A 1 99 ? 5.078 28.422 6.383 1 98.38 99 ALA A C 1
ATOM 742 O O . ALA A 1 99 ? 5.785 27.438 6.223 1 98.38 99 ALA A O 1
ATOM 743 N N . GLN A 1 100 ? 3.91 28.406 7.023 1 98.56 100 GLN A N 1
ATOM 744 C CA . GLN A 1 100 ? 3.309 27.141 7.453 1 98.56 100 GLN A CA 1
ATOM 745 C C . GLN A 1 100 ? 3.07 26.219 6.27 1 98.56 100 GLN A C 1
ATOM 747 O O . GLN A 1 100 ? 3.396 25.031 6.328 1 98.56 100 GLN A O 1
ATOM 752 N N . ARG A 1 101 ? 2.527 26.719 5.184 1 98.25 101 ARG A N 1
ATOM 753 C CA . ARG A 1 101 ? 2.279 25.922 3.984 1 98.25 101 ARG A CA 1
ATOM 754 C C . ARG A 1 101 ? 3.582 25.391 3.4 1 98.25 101 ARG A C 1
ATOM 756 O O . ARG A 1 101 ? 3.648 24.234 2.967 1 98.25 101 ARG A O 1
ATOM 763 N N . ALA A 1 102 ? 4.547 26.234 3.34 1 97.88 102 ALA A N 1
ATOM 764 C CA . ALA A 1 102 ? 5.848 25.812 2.816 1 97.88 102 ALA A CA 1
ATOM 765 C C . ALA A 1 102 ? 6.441 24.688 3.646 1 97.88 102 ALA A C 1
ATOM 767 O O . ALA A 1 102 ? 7.035 23.75 3.1 1 97.88 102 ALA A O 1
ATOM 768 N N . ARG A 1 103 ? 6.301 24.812 4.945 1 98.38 103 ARG A N 1
ATOM 769 C CA . ARG A 1 103 ? 6.832 23.781 5.82 1 98.38 103 ARG A CA 1
ATOM 770 C C . ARG A 1 103 ? 6.098 22.453 5.613 1 98.38 103 ARG A C 1
ATOM 772 O O . ARG A 1 103 ? 6.723 21.391 5.559 1 98.38 103 ARG A O 1
ATOM 779 N N . LEU A 1 104 ? 4.781 22.469 5.504 1 98.5 104 LEU A N 1
ATOM 780 C CA . LEU A 1 104 ? 4.004 21.266 5.258 1 98.5 104 LEU A CA 1
ATOM 781 C C . LEU A 1 104 ? 4.379 20.641 3.92 1 98.5 104 LEU A C 1
ATOM 783 O O . LEU A 1 104 ? 4.367 19.406 3.779 1 98.5 104 LEU A O 1
ATOM 787 N N . ALA A 1 105 ? 4.734 21.469 2.939 1 97.81 105 ALA A N 1
ATOM 788 C CA . ALA A 1 105 ? 5.188 20.984 1.639 1 97.81 105 ALA A CA 1
ATOM 789 C C . ALA A 1 105 ? 6.504 20.219 1.767 1 97.81 105 ALA A C 1
ATOM 791 O O . ALA A 1 105 ? 6.738 19.266 1.035 1 97.81 105 ALA A O 1
ATOM 792 N N . GLU A 1 106 ? 7.293 20.625 2.666 1 98.12 106 GLU A N 1
ATOM 793 C CA . GLU A 1 106 ? 8.531 19.906 2.934 1 98.12 106 GLU A CA 1
ATOM 794 C C . GLU A 1 106 ? 8.258 18.594 3.668 1 98.12 106 GLU A C 1
ATOM 796 O O . GLU A 1 106 ? 8.852 17.562 3.355 1 98.12 106 GLU A O 1
ATOM 801 N N . VAL A 1 107 ? 7.359 18.641 4.633 1 98.62 107 VAL A N 1
ATOM 802 C CA . VAL A 1 107 ? 7.051 17.484 5.484 1 98.62 107 VAL A CA 1
ATOM 803 C C . VAL A 1 107 ? 6.449 16.359 4.645 1 98.62 107 VAL A C 1
ATOM 805 O O . VAL A 1 107 ? 6.758 15.195 4.855 1 98.62 107 VAL A O 1
ATOM 808 N N . VAL A 1 108 ? 5.598 16.734 3.688 1 98.69 108 VAL A N 1
ATOM 809 C CA . VAL A 1 108 ? 4.883 15.727 2.914 1 98.69 108 VAL A CA 1
ATOM 810 C C . VAL A 1 108 ? 5.883 14.828 2.191 1 98.69 108 VAL A C 1
ATOM 812 O O . VAL A 1 108 ? 5.645 13.625 2.031 1 98.69 108 VAL A O 1
ATOM 815 N N . GLU A 1 109 ? 7.059 15.352 1.845 1 98.25 109 GLU A N 1
ATOM 816 C CA . GLU A 1 109 ? 8.07 14.617 1.087 1 98.25 109 GLU A CA 1
ATOM 817 C C . GLU A 1 109 ? 8.812 13.625 1.976 1 98.25 109 GLU A C 1
ATOM 819 O O . GLU A 1 109 ? 9.547 12.766 1.479 1 98.25 109 GLU A O 1
ATOM 824 N N . ARG A 1 110 ? 8.492 13.75 3.254 1 97.81 110 ARG A N 1
ATOM 825 C CA . ARG A 1 110 ? 9.242 12.93 4.203 1 97.81 110 ARG A CA 1
ATOM 826 C C . ARG A 1 110 ? 8.305 12.078 5.051 1 97.81 110 ARG A C 1
ATOM 828 O O . ARG A 1 110 ? 8.695 11.562 6.098 1 97.81 110 ARG A O 1
ATOM 835 N N . THR A 1 111 ? 7.051 12.016 4.652 1 98.31 111 THR A N 1
ATOM 836 C CA . THR A 1 111 ? 6.16 11.125 5.387 1 98.31 111 THR A CA 1
ATOM 837 C C . THR A 1 111 ? 6.633 9.68 5.285 1 98.31 111 THR A C 1
ATOM 839 O O . THR A 1 111 ? 7.32 9.305 4.332 1 98.31 111 THR A O 1
ATOM 842 N N . PRO A 1 112 ? 6.316 8.828 6.258 1 97.94 112 PRO A N 1
ATOM 843 C CA . PRO A 1 112 ? 6.887 7.48 6.34 1 97.94 112 PRO A CA 1
ATOM 844 C C . PRO A 1 112 ? 6.633 6.656 5.082 1 97.94 112 PRO A C 1
ATOM 846 O O . PRO A 1 112 ? 7.566 6.078 4.52 1 97.94 112 PRO A O 1
ATOM 849 N N . VAL A 1 113 ? 5.402 6.559 4.602 1 98.75 113 VAL A N 1
ATOM 850 C CA . VAL A 1 113 ? 5.105 5.742 3.43 1 98.75 113 VAL A CA 1
ATOM 851 C C . VAL A 1 113 ? 5.715 6.383 2.186 1 98.75 113 VAL A C 1
ATOM 853 O O . VAL A 1 113 ? 6.18 5.684 1.282 1 98.75 113 VAL A O 1
ATOM 856 N N . THR A 1 114 ? 5.715 7.758 2.096 1 98.75 114 THR A N 1
ATOM 857 C CA . THR A 1 114 ? 6.398 8.422 0.99 1 98.75 114 THR A CA 1
ATOM 858 C C . THR A 1 114 ? 7.859 7.977 0.917 1 98.75 114 THR A C 1
ATOM 860 O O . THR A 1 114 ? 8.344 7.586 -0.147 1 98.75 114 THR A O 1
ATOM 863 N N . LEU A 1 115 ? 8.562 8.008 2.057 1 98.38 115 LEU A N 1
ATOM 864 C CA . LEU A 1 115 ? 9.969 7.629 2.074 1 98.38 115 LEU A CA 1
ATOM 865 C C . LEU A 1 115 ? 10.141 6.156 1.709 1 98.38 115 LEU A C 1
ATOM 867 O O . LEU A 1 115 ? 11.062 5.801 0.969 1 98.38 115 LEU A O 1
ATOM 871 N N . THR A 1 116 ? 9.289 5.316 2.281 1 98.5 116 THR A N 1
ATOM 872 C CA . THR A 1 116 ? 9.336 3.9 1.933 1 98.5 116 THR A CA 1
ATOM 873 C C . THR A 1 116 ? 9.227 3.711 0.422 1 98.5 116 THR A C 1
ATOM 875 O O . THR A 1 116 ? 10.008 2.963 -0.173 1 98.5 116 THR A O 1
ATOM 878 N N . LEU A 1 117 ? 8.273 4.43 -0.237 1 98.69 117 LEU A N 1
ATOM 879 C CA . LEU A 1 117 ? 8.016 4.246 -1.661 1 98.69 117 LEU A CA 1
ATOM 880 C C . LEU A 1 117 ? 9.125 4.875 -2.5 1 98.69 117 LEU A C 1
ATOM 882 O O . LEU A 1 117 ? 9.453 4.379 -3.58 1 98.69 117 LEU A O 1
ATOM 886 N N . LYS A 1 118 ? 9.719 5.93 -2.016 1 98.38 118 LYS A N 1
ATOM 887 C CA . LYS A 1 118 ? 10.805 6.559 -2.766 1 98.38 118 LYS A CA 1
ATOM 888 C C . LYS A 1 118 ? 12.094 5.75 -2.646 1 98.38 118 LYS A C 1
ATOM 890 O O . LYS A 1 118 ? 12.805 5.559 -3.635 1 98.38 118 LYS A O 1
ATOM 895 N N . GLU A 1 119 ? 12.406 5.238 -1.442 1 97.38 119 GLU A N 1
ATOM 896 C CA . GLU A 1 119 ? 13.695 4.641 -1.132 1 97.38 119 GLU A CA 1
ATOM 897 C C . GLU A 1 119 ? 13.688 3.139 -1.408 1 97.38 119 GLU A C 1
ATOM 899 O O . GLU A 1 119 ? 14.75 2.525 -1.564 1 97.38 119 GLU A O 1
ATOM 904 N N . GLY A 1 120 ? 12.539 2.594 -1.428 1 97.81 120 GLY A N 1
ATOM 905 C CA . GLY A 1 120 ? 12.398 1.152 -1.549 1 97.81 120 GLY A CA 1
ATOM 906 C C . GLY A 1 120 ? 12.414 0.437 -0.211 1 97.81 120 GLY A C 1
ATOM 907 O O . GLY A 1 120 ? 12.648 1.057 0.828 1 97.81 120 GLY A O 1
ATOM 908 N N . ALA A 1 121 ? 12.062 -0.851 -0.22 1 98.25 121 ALA A N 1
ATOM 909 C CA . ALA A 1 121 ? 12.016 -1.716 0.956 1 98.25 121 ALA A CA 1
ATOM 910 C C . ALA A 1 121 ? 12.734 -3.035 0.693 1 98.25 121 ALA A C 1
ATOM 912 O O . ALA A 1 121 ? 12.812 -3.488 -0.451 1 98.25 121 ALA A O 1
ATOM 913 N N . ASP A 1 122 ? 13.297 -3.641 1.747 1 98.5 122 ASP A N 1
ATOM 914 C CA . ASP A 1 122 ? 13.812 -5.004 1.668 1 98.5 122 ASP A CA 1
ATOM 915 C C . ASP A 1 122 ? 12.703 -6.023 1.917 1 98.5 122 ASP A C 1
ATOM 917 O O . ASP A 1 122 ? 12.016 -5.965 2.938 1 98.5 122 ASP A O 1
ATOM 921 N N . ILE A 1 123 ? 12.508 -6.91 1.007 1 98.75 123 ILE A N 1
ATOM 922 C CA . ILE A 1 123 ? 11.5 -7.957 1.147 1 98.75 123 ILE A CA 1
ATOM 923 C C . ILE A 1 123 ? 12.18 -9.328 1.158 1 98.75 123 ILE A C 1
ATOM 925 O O . ILE A 1 123 ? 12.906 -9.672 0.226 1 98.75 123 ILE A O 1
ATOM 929 N N . THR A 1 124 ? 12.031 -10.031 2.227 1 98.56 124 THR A N 1
ATOM 930 C CA . THR A 1 124 ? 12.539 -11.398 2.344 1 98.56 124 THR A CA 1
ATOM 931 C C . THR A 1 124 ? 11.391 -12.398 2.303 1 98.56 124 THR A C 1
ATOM 933 O O . THR A 1 124 ? 10.461 -12.328 3.113 1 98.56 124 THR A O 1
ATOM 936 N N . THR A 1 125 ? 11.492 -13.297 1.396 1 98.44 125 THR A N 1
ATOM 937 C CA . THR A 1 125 ? 10.445 -14.289 1.217 1 98.44 125 THR A CA 1
ATOM 938 C C . THR A 1 125 ? 10.906 -15.664 1.706 1 98.44 125 THR A C 1
ATOM 940 O O . THR A 1 125 ? 11.992 -16.109 1.358 1 98.44 125 THR A O 1
ATOM 943 N N . THR A 1 126 ? 10.125 -16.234 2.533 1 98.25 126 THR A N 1
ATOM 944 C CA . THR A 1 126 ? 10.312 -17.625 2.945 1 98.25 126 THR A CA 1
ATOM 945 C C . THR A 1 126 ? 9.102 -18.469 2.57 1 98.25 126 THR A C 1
ATOM 947 O O . THR A 1 126 ? 8 -17.938 2.387 1 98.25 126 THR A O 1
ATOM 950 N N . PHE A 1 127 ? 9.305 -19.75 2.402 1 96.5 127 PHE A N 1
ATOM 951 C CA . PHE A 1 127 ? 8.234 -20.656 2.01 1 96.5 127 PHE A CA 1
ATOM 952 C C . PHE A 1 127 ? 7.863 -21.594 3.158 1 96.5 127 PHE A C 1
ATOM 954 O O . PHE A 1 127 ? 8.742 -22.078 3.873 1 96.5 127 PHE A O 1
ATOM 961 N N . GLY A 1 128 ? 6.645 -21.703 3.35 1 87.75 128 GLY A N 1
ATOM 962 C CA . GLY A 1 128 ? 6.16 -22.562 4.41 1 87.75 128 GLY A CA 1
ATOM 963 C C . GLY A 1 128 ? 5.703 -23.922 3.904 1 87.75 128 GLY A C 1
ATOM 964 O O . GLY A 1 128 ? 5.477 -24.094 2.707 1 87.75 128 GLY A O 1
ATOM 965 N N . MET B 1 1 ? -4.562 2.402 -14.938 1 85.38 1 MET B N 1
ATOM 966 C CA . MET B 1 1 ? -4.004 3.49 -14.141 1 85.38 1 MET B CA 1
ATOM 967 C C . MET B 1 1 ? -4.781 3.664 -12.836 1 85.38 1 MET B C 1
ATOM 969 O O . MET B 1 1 ? -5.98 3.945 -12.852 1 85.38 1 MET B O 1
ATOM 973 N N . ALA B 1 2 ? -4.211 3.381 -11.672 1 95.44 2 ALA B N 1
ATOM 974 C CA . ALA B 1 2 ? -4.902 3.463 -10.391 1 95.44 2 ALA B CA 1
ATOM 975 C C . ALA B 1 2 ? -5.031 4.91 -9.93 1 95.44 2 ALA B C 1
ATOM 977 O O . ALA B 1 2 ? -4.191 5.75 -10.25 1 95.44 2 ALA B O 1
ATOM 978 N N . HIS B 1 3 ? -6.141 5.18 -9.289 1 98.62 3 HIS B N 1
ATOM 979 C CA . HIS B 1 3 ? -6.48 6.512 -8.797 1 98.62 3 HIS B CA 1
ATOM 980 C C . HIS B 1 3 ? -7.078 6.441 -7.395 1 98.62 3 HIS B C 1
ATOM 982 O O . HIS B 1 3 ? -7.859 5.535 -7.09 1 98.62 3 HIS B O 1
ATOM 988 N N . ALA B 1 4 ? -6.699 7.426 -6.547 1 98.88 4 ALA B N 1
ATOM 989 C CA . ALA B 1 4 ? -7.262 7.508 -5.203 1 98.88 4 ALA B CA 1
ATOM 990 C C . ALA B 1 4 ? -7.484 8.961 -4.789 1 98.88 4 ALA B C 1
ATOM 992 O O . ALA B 1 4 ? -6.727 9.852 -5.188 1 98.88 4 ALA B O 1
ATOM 993 N N . ARG B 1 5 ? -8.578 9.164 -4.027 1 98.88 5 ARG B N 1
ATOM 994 C CA . ARG B 1 5 ? -8.844 10.43 -3.348 1 98.88 5 ARG B CA 1
ATOM 995 C C . ARG B 1 5 ? -9.031 10.219 -1.85 1 98.88 5 ARG B C 1
ATOM 997 O O . ARG B 1 5 ? -9.672 9.25 -1.427 1 98.88 5 ARG B O 1
ATOM 1004 N N . ALA B 1 6 ? -8.5 11.109 -1.101 1 98.94 6 ALA B N 1
ATOM 1005 C CA . ALA B 1 6 ? -8.633 11 0.35 1 98.94 6 ALA B CA 1
ATOM 1006 C C . ALA B 1 6 ? -8.938 12.352 0.98 1 98.94 6 ALA B C 1
ATOM 1008 O O . ALA B 1 6 ? -8.609 13.398 0.41 1 98.94 6 ALA B O 1
ATOM 1009 N N . HIS B 1 7 ? -9.547 12.281 2.117 1 98.88 7 HIS B N 1
ATOM 1010 C CA . HIS B 1 7 ? -9.914 13.469 2.875 1 98.88 7 HIS B CA 1
ATOM 1011 C C . HIS B 1 7 ? -9.773 13.234 4.375 1 98.88 7 HIS B C 1
ATOM 1013 O O . HIS B 1 7 ? -10.188 12.188 4.887 1 98.88 7 HIS B O 1
ATOM 1019 N N . ILE B 1 8 ? -9.164 14.172 4.98 1 98.56 8 ILE B N 1
ATOM 1020 C CA . ILE B 1 8 ? -9.141 14.195 6.438 1 98.56 8 ILE B CA 1
ATOM 1021 C C . ILE B 1 8 ? -9.578 15.578 6.938 1 98.56 8 ILE B C 1
ATOM 1023 O O . ILE B 1 8 ? -9.141 16.594 6.406 1 98.56 8 ILE B O 1
ATOM 1027 N N . GLY B 1 9 ? -10.422 15.617 7.879 1 96.25 9 GLY B N 1
ATOM 1028 C CA . GLY B 1 9 ? -10.859 16.844 8.516 1 96.25 9 GLY B CA 1
ATOM 1029 C C . GLY B 1 9 ? -10.266 17.047 9.898 1 96.25 9 GLY B C 1
ATOM 1030 O O . GLY B 1 9 ? -9.047 16.969 10.07 1 96.25 9 GLY B O 1
ATOM 1031 N N . THR B 1 10 ? -11.156 17.281 10.867 1 90.38 10 THR B N 1
ATOM 1032 C CA . THR B 1 10 ? -10.648 17.688 12.164 1 90.38 10 THR B CA 1
ATOM 1033 C C . THR B 1 10 ? -10.719 16.547 13.172 1 90.38 10 THR B C 1
ATOM 1035 O O . THR B 1 10 ? -10.203 16.656 14.289 1 90.38 10 THR B O 1
ATOM 1038 N N . VAL B 1 11 ? -11.336 15.461 12.812 1 89.56 11 VAL B N 1
ATOM 1039 C CA . VAL B 1 11 ? -11.352 14.297 13.68 1 89.56 11 VAL B CA 1
ATOM 1040 C C . VAL B 1 11 ? -10.039 13.523 13.539 1 89.56 11 VAL B C 1
ATOM 1042 O O . VAL B 1 11 ? -9.805 12.875 12.516 1 89.56 11 VAL B O 1
ATOM 1045 N N . ASP B 1 12 ? -9.062 13.57 14.5 1 88.19 12 ASP B N 1
ATOM 1046 C CA . ASP B 1 12 ? -7.777 12.883 14.422 1 88.19 12 ASP B CA 1
ATOM 1047 C C . ASP B 1 12 ? -7.949 11.375 14.57 1 88.19 12 ASP B C 1
ATOM 1049 O O . ASP B 1 12 ? -8.516 10.906 15.562 1 88.19 12 ASP B O 1
ATOM 1053 N N . PHE B 1 13 ? -7.484 10.695 13.633 1 96.75 13 PHE B N 1
ATOM 1054 C CA . PHE B 1 13 ? -6.84 10.883 12.336 1 96.75 13 PHE B CA 1
ATOM 1055 C C . PHE B 1 13 ? -7.641 10.195 11.234 1 96.75 13 PHE B C 1
ATOM 1057 O O . PHE B 1 13 ? -7.07 9.711 10.258 1 96.75 13 PHE B O 1
ATOM 1064 N N . LEU B 1 14 ? -8.984 10.172 11.57 1 98.38 14 LEU B N 1
ATOM 1065 C CA . LEU B 1 14 ? -9.938 9.539 10.672 1 98.38 14 LEU B CA 1
ATOM 1066 C C . LEU B 1 14 ? -9.812 10.109 9.258 1 98.38 14 LEU B C 1
ATOM 1068 O O . LEU B 1 14 ? -9.969 11.32 9.055 1 98.38 14 LEU B O 1
ATOM 1072 N N . THR B 1 15 ? -9.492 9.258 8.297 1 98.81 15 THR B N 1
ATOM 1073 C CA . THR B 1 15 ? -9.281 9.625 6.902 1 98.81 15 THR B CA 1
ATOM 1074 C C . THR B 1 15 ? -10.164 8.781 5.984 1 98.81 15 THR B C 1
ATOM 1076 O O . THR B 1 15 ? -10.156 7.547 6.078 1 98.81 15 THR B O 1
ATOM 1079 N N . THR B 1 16 ? -10.945 9.398 5.16 1 98.88 16 THR B N 1
ATOM 1080 C CA . THR B 1 16 ? -11.75 8.688 4.168 1 98.88 16 THR B CA 1
ATOM 1081 C C . THR B 1 16 ? -11 8.594 2.836 1 98.88 16 THR B C 1
ATOM 1083 O O . THR B 1 16 ? -10.438 9.586 2.367 1 98.88 16 THR B O 1
ATOM 1086 N N . ILE B 1 17 ? -11.023 7.43 2.24 1 98.94 17 ILE B N 1
ATOM 1087 C CA . ILE B 1 17 ? -10.289 7.195 1 1 98.94 17 ILE B CA 1
ATOM 1088 C C . ILE B 1 17 ? -11.211 6.535 -0.024 1 98.94 17 ILE B C 1
ATOM 1090 O O . ILE B 1 17 ? -11.898 5.555 0.285 1 98.94 17 ILE B O 1
ATOM 1094 N N . GLU B 1 18 ? -11.297 7.086 -1.163 1 98.94 18 GLU B N 1
ATOM 1095 C CA . GLU B 1 18 ? -11.992 6.512 -2.309 1 98.94 18 GLU B CA 1
ATOM 1096 C C . GLU B 1 18 ? -11.008 6.023 -3.367 1 98.94 18 GLU B C 1
ATOM 1098 O O . GLU B 1 18 ? -10.164 6.789 -3.836 1 98.94 18 GLU B O 1
ATOM 1103 N N . THR B 1 19 ? -11.102 4.801 -3.756 1 98.69 19 THR B N 1
ATOM 1104 C CA . THR B 1 19 ? -10.258 4.207 -4.785 1 98.69 19 THR B CA 1
ATOM 1105 C C . THR B 1 19 ? -10.898 2.941 -5.348 1 98.69 19 THR B C 1
ATOM 1107 O O . THR B 1 19 ? -11.641 2.25 -4.648 1 98.69 19 THR B O 1
ATOM 1110 N N . GLY B 1 20 ? -10.633 2.676 -6.598 1 96.88 20 GLY B N 1
ATOM 1111 C CA . GLY B 1 20 ? -11.18 1.477 -7.211 1 96.88 20 GLY B CA 1
ATOM 1112 C C . GLY B 1 20 ? -12.695 1.411 -7.145 1 96.88 20 GLY B C 1
ATOM 1113 O O . GLY B 1 20 ? -13.273 0.326 -7.047 1 96.88 20 GLY B O 1
ATOM 1114 N N . GLY B 1 21 ? -13.336 2.561 -7.09 1 97 21 GLY B N 1
ATOM 1115 C CA . GLY B 1 21 ? -14.789 2.625 -7.043 1 97 21 GLY B CA 1
ATOM 1116 C C . GLY B 1 21 ? -15.352 2.295 -5.672 1 97 21 GLY B C 1
ATOM 1117 O O . GLY B 1 21 ? -16.562 2.076 -5.531 1 97 21 GLY B O 1
ATOM 1118 N N . ARG B 1 22 ? -14.555 2.189 -4.637 1 98.38 22 ARG B N 1
ATOM 1119 C CA . ARG B 1 22 ? -14.945 1.84 -3.275 1 98.38 22 ARG B CA 1
ATOM 1120 C C . ARG B 1 22 ? -14.359 2.824 -2.268 1 98.38 22 ARG B C 1
ATOM 1122 O O . ARG B 1 22 ? -13.508 3.645 -2.617 1 98.38 22 ARG B O 1
ATOM 1129 N N . THR B 1 23 ? -14.898 2.729 -1.08 1 98.69 23 THR B N 1
ATOM 1130 C CA . THR B 1 23 ? -14.438 3.607 -0.009 1 98.69 23 THR B CA 1
ATOM 1131 C C . THR B 1 23 ? -13.891 2.793 1.16 1 98.69 23 THR B C 1
ATOM 1133 O O . THR B 1 23 ? -14.422 1.729 1.486 1 98.69 23 THR B O 1
ATOM 1136 N N . LEU B 1 24 ? -12.773 3.246 1.725 1 98.44 24 LEU B N 1
ATOM 1137 C CA . LEU B 1 24 ? -12.312 2.697 2.994 1 98.44 24 LEU B CA 1
ATOM 1138 C C . LEU B 1 24 ? -11.852 3.811 3.932 1 98.44 24 LEU B C 1
ATOM 1140 O O . LEU B 1 24 ? -11.75 4.969 3.521 1 98.44 24 LEU B O 1
ATOM 1144 N N . THR B 1 25 ? -11.75 3.42 5.195 1 98.75 25 THR B N 1
ATOM 1145 C CA . THR B 1 25 ? -11.359 4.359 6.242 1 98.75 25 THR B CA 1
ATOM 1146 C C . THR B 1 25 ? -9.977 4.023 6.781 1 98.75 25 THR B C 1
ATOM 1148 O O . THR B 1 25 ? -9.656 2.855 7.008 1 98.75 25 THR B O 1
ATOM 1151 N N . ALA B 1 26 ? -9.18 5.059 6.914 1 98.81 26 ALA B N 1
ATOM 1152 C CA . ALA B 1 26 ? -7.891 4.922 7.594 1 98.81 26 ALA B CA 1
ATOM 1153 C C . ALA B 1 26 ? -7.891 5.676 8.922 1 98.81 26 ALA B C 1
ATOM 1155 O O . ALA B 1 26 ? -8.664 6.621 9.109 1 98.81 26 ALA B O 1
ATOM 1156 N N . ASP B 1 27 ? -7.098 5.195 9.812 1 98.69 27 ASP B N 1
ATOM 1157 C CA . ASP B 1 27 ? -6.926 5.816 11.117 1 98.69 27 ASP B CA 1
ATOM 1158 C C . ASP B 1 27 ? -5.641 5.34 11.789 1 98.69 27 ASP B C 1
ATOM 1160 O O . ASP B 1 27 ? -4.945 4.473 11.266 1 98.69 27 ASP B O 1
ATOM 1164 N N . GLU B 1 28 ? -5.32 5.918 12.875 1 98.06 28 GLU B N 1
ATOM 1165 C CA . GLU B 1 28 ? -4.223 5.449 13.719 1 98.06 28 GLU B CA 1
ATOM 1166 C C . GLU B 1 28 ? -4.746 4.801 15 1 98.06 28 GLU B C 1
ATOM 1168 O O . GLU B 1 28 ? -5.848 5.117 15.453 1 98.06 28 GLU B O 1
ATOM 1173 N N . PRO B 1 29 ? -3.959 3.846 15.469 1 96.31 29 PRO B N 1
ATOM 1174 C CA . PRO B 1 29 ? -4.34 3.297 16.766 1 96.31 29 PRO B CA 1
ATOM 1175 C C . PRO B 1 29 ? -4.41 4.363 17.859 1 96.31 29 PRO B C 1
ATOM 1177 O O . PRO B 1 29 ? -3.879 5.465 17.688 1 96.31 29 PRO B O 1
ATOM 1180 N N . GLU B 1 30 ? -5.008 3.99 18.984 1 96.06 30 GLU B N 1
ATOM 1181 C CA . GLU B 1 30 ? -5.148 4.914 20.109 1 96.06 30 GLU B CA 1
ATOM 1182 C C . GLU B 1 30 ? -3.785 5.34 20.656 1 96.06 30 GLU B C 1
ATOM 1184 O O . GLU B 1 30 ? -3.609 6.484 21.078 1 96.06 30 GLU B O 1
ATOM 1189 N N . ALA B 1 31 ? -2.863 4.449 20.641 1 94.81 31 ALA B N 1
ATOM 1190 C CA . ALA B 1 31 ? -1.52 4.711 21.156 1 94.81 31 ALA B CA 1
ATOM 1191 C C . ALA B 1 31 ? -0.849 5.844 20.375 1 94.81 31 ALA B C 1
ATOM 1193 O O . ALA B 1 31 ? 0.058 6.5 20.891 1 94.81 31 ALA B O 1
ATOM 1194 N N . LEU B 1 32 ? -1.326 6.152 19.203 1 94 32 LEU B N 1
ATOM 1195 C CA . LEU B 1 32 ? -0.759 7.207 18.359 1 94 32 LEU B CA 1
ATOM 1196 C C . LEU B 1 32 ? -1.715 8.391 18.266 1 94 32 LEU B C 1
ATOM 1198 O O . LEU B 1 32 ? -1.565 9.242 17.375 1 94 32 LEU B O 1
ATOM 1202 N N . GLY B 1 33 ? -2.764 8.305 19.125 1 94.56 33 GLY B N 1
ATOM 1203 C CA . GLY B 1 33 ? -3.674 9.438 19.203 1 94.56 33 GLY B CA 1
ATOM 1204 C C . GLY B 1 33 ? -4.891 9.289 18.312 1 94.56 33 GLY B C 1
ATOM 1205 O O . GLY B 1 33 ? -5.754 10.172 18.281 1 94.56 33 GLY B O 1
ATOM 1206 N N . GLY B 1 34 ? -4.941 8.25 17.562 1 96.69 34 GLY B N 1
ATOM 1207 C CA . GLY B 1 34 ? -6.109 8.023 16.719 1 96.69 34 GLY B CA 1
ATOM 1208 C C . GLY B 1 34 ? -7.242 7.324 17.453 1 96.69 34 GLY B C 1
ATOM 1209 O O . GLY B 1 34 ? -7.168 7.105 18.672 1 96.69 34 GLY B O 1
ATOM 1210 N N . GLY B 1 35 ? -8.32 7.059 16.75 1 97.06 35 GLY B N 1
ATOM 1211 C CA . GLY B 1 35 ? -9.492 6.391 17.297 1 97.06 35 GLY B CA 1
ATOM 1212 C C . GLY B 1 35 ? -9.547 4.91 16.969 1 97.06 35 GLY B C 1
ATOM 1213 O O . GLY B 1 35 ? -10.492 4.219 17.344 1 97.06 35 GLY B O 1
ATOM 1214 N N . ASN B 1 36 ? -8.539 4.398 16.219 1 97.44 36 ASN B N 1
ATOM 1215 C CA . ASN B 1 36 ? -8.508 3.014 15.758 1 97.44 36 ASN B CA 1
ATOM 1216 C C . ASN B 1 36 ? -9.758 2.658 14.953 1 97.44 36 ASN B C 1
ATOM 1218 O O . ASN B 1 36 ? -10.297 1.562 15.102 1 97.44 36 ASN B O 1
ATOM 1222 N N . ALA B 1 37 ? -10.242 3.49 14.164 1 97.88 37 ALA B N 1
ATOM 1223 C CA . ALA B 1 37 ? -11.5 3.334 13.445 1 97.88 37 ALA B CA 1
ATOM 1224 C C . ALA B 1 37 ? -11.273 2.812 12.031 1 97.88 37 ALA B C 1
ATOM 1226 O O . ALA B 1 37 ? -12.227 2.543 11.305 1 97.88 37 ALA B O 1
ATOM 1227 N N . GLY B 1 38 ? -10.055 2.646 11.625 1 98.38 38 GLY B N 1
ATOM 1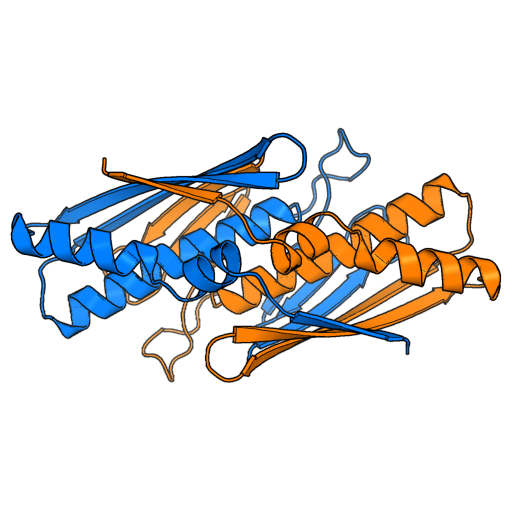228 C CA . GLY B 1 38 ? -9.711 2.213 10.281 1 98.38 38 GLY B CA 1
ATOM 1229 C C . GLY B 1 38 ? -8.328 1.599 10.195 1 98.38 38 GLY B C 1
ATOM 1230 O O . GLY B 1 38 ? -7.742 1.219 11.211 1 98.38 38 GLY B O 1
ATOM 1231 N N . PHE B 1 39 ? -7.887 1.392 8.992 1 98.69 39 PHE B N 1
ATOM 1232 C CA . PHE B 1 39 ? -6.574 0.807 8.742 1 98.69 39 PHE B CA 1
ATOM 1233 C C . PHE B 1 39 ? -5.477 1.854 8.898 1 98.69 39 PHE B C 1
ATOM 1235 O O . PHE B 1 39 ? -5.613 2.979 8.414 1 98.69 39 PHE B O 1
ATOM 1242 N N . ALA B 1 40 ? -4.426 1.497 9.602 1 98.69 40 ALA B N 1
ATOM 1243 C CA . ALA B 1 40 ? -3.25 2.361 9.562 1 98.69 40 ALA B CA 1
ATOM 1244 C C . ALA B 1 40 ? -2.574 2.305 8.195 1 98.69 40 ALA B C 1
ATOM 1246 O O . ALA B 1 40 ? -2.758 1.343 7.445 1 98.69 40 ALA B O 1
ATOM 1247 N N . PRO B 1 41 ? -1.793 3.344 7.852 1 98.75 41 PRO B N 1
ATOM 1248 C CA . PRO B 1 41 ? -1.198 3.408 6.512 1 98.75 41 PRO B CA 1
ATOM 1249 C C . PRO B 1 41 ? -0.402 2.154 6.16 1 98.75 41 PRO B C 1
ATOM 1251 O O . PRO B 1 41 ? -0.521 1.636 5.047 1 98.75 41 PRO B O 1
ATOM 1254 N N . TYR B 1 42 ? 0.398 1.597 7.09 1 98.75 42 TYR B N 1
ATOM 1255 C CA . TYR B 1 42 ? 1.222 0.436 6.77 1 98.75 42 TYR B CA 1
ATOM 1256 C C . TYR B 1 42 ? 0.382 -0.836 6.738 1 98.75 42 TYR B C 1
ATOM 1258 O O . TYR B 1 42 ? 0.772 -1.829 6.117 1 98.75 42 TYR B O 1
ATOM 1266 N N . ASP B 1 43 ? -0.793 -0.905 7.426 1 98.81 43 ASP B N 1
ATOM 1267 C CA . ASP B 1 43 ? -1.741 -1.99 7.191 1 98.81 43 ASP B CA 1
ATOM 1268 C C . ASP B 1 43 ? -2.127 -2.072 5.715 1 98.81 43 ASP B C 1
ATOM 1270 O O . ASP B 1 43 ? -2.127 -3.156 5.129 1 98.81 43 ASP B O 1
ATOM 1274 N N . LEU B 1 44 ? -2.416 -0.902 5.164 1 98.94 44 LEU B N 1
ATOM 1275 C CA . LEU B 1 44 ? -2.848 -0.823 3.773 1 98.94 44 LEU B CA 1
ATOM 1276 C C . LEU B 1 44 ? -1.697 -1.152 2.828 1 98.94 44 LEU B C 1
ATOM 1278 O O . LEU B 1 44 ? -1.905 -1.768 1.78 1 98.94 44 LEU B O 1
ATOM 1282 N N . LEU B 1 45 ? -0.488 -0.74 3.139 1 98.94 45 LEU B N 1
ATOM 1283 C CA . LEU B 1 45 ? 0.676 -1.081 2.33 1 98.94 45 LEU B CA 1
ATOM 1284 C C . LEU B 1 45 ? 0.877 -2.592 2.273 1 98.94 45 LEU B C 1
ATOM 1286 O O . LEU B 1 45 ? 1.063 -3.158 1.194 1 98.94 45 LEU B O 1
ATOM 1290 N N . LEU B 1 46 ? 0.82 -3.223 3.463 1 98.94 46 LEU B N 1
ATOM 1291 C CA . LEU B 1 46 ? 0.985 -4.672 3.518 1 98.94 46 LEU B CA 1
ATOM 1292 C C . LEU B 1 46 ? -0.157 -5.375 2.793 1 98.94 46 LEU B C 1
ATOM 1294 O O . LEU B 1 46 ? 0.054 -6.398 2.139 1 98.94 46 LEU B O 1
ATOM 1298 N N . ALA B 1 47 ? -1.362 -4.84 2.963 1 98.94 47 ALA B N 1
ATOM 1299 C CA . ALA B 1 47 ? -2.498 -5.406 2.24 1 98.94 47 ALA B CA 1
ATOM 1300 C C . ALA B 1 47 ? -2.262 -5.371 0.733 1 98.94 47 ALA B C 1
ATOM 1302 O O . ALA B 1 47 ? -2.6 -6.32 0.023 1 98.94 47 ALA B O 1
ATOM 1303 N N . SER B 1 48 ? -1.76 -4.277 0.253 1 98.94 48 SER B N 1
ATOM 1304 C CA . SER B 1 48 ? -1.429 -4.133 -1.161 1 98.94 48 SER B CA 1
ATOM 1305 C C . SER B 1 48 ? -0.455 -5.215 -1.612 1 98.94 48 SER B C 1
ATOM 1307 O O . SER B 1 48 ? -0.692 -5.891 -2.615 1 98.94 48 SER B O 1
ATOM 1309 N N . LEU B 1 49 ? 0.591 -5.414 -0.868 1 98.94 49 LEU B N 1
ATOM 1310 C CA . LEU B 1 49 ? 1.612 -6.398 -1.199 1 98.94 49 LEU B CA 1
ATOM 1311 C C . LEU B 1 49 ? 1.042 -7.812 -1.14 1 98.94 49 LEU B C 1
ATOM 1313 O O . LEU B 1 49 ? 1.301 -8.633 -2.027 1 98.94 49 LEU B O 1
ATOM 1317 N N . ALA B 1 50 ? 0.274 -8.078 -0.114 1 98.94 50 ALA B N 1
ATOM 1318 C CA . ALA B 1 50 ? -0.331 -9.406 0.035 1 98.94 50 ALA B CA 1
ATOM 1319 C C . ALA B 1 50 ? -1.267 -9.711 -1.13 1 98.94 50 ALA B C 1
ATOM 1321 O O . ALA B 1 50 ? -1.221 -10.805 -1.699 1 98.94 50 ALA B O 1
ATOM 1322 N N . ALA B 1 51 ? -2.094 -8.75 -1.441 1 98.94 51 ALA B N 1
ATOM 1323 C CA . ALA B 1 51 ? -3.021 -8.906 -2.557 1 98.94 51 ALA B CA 1
ATOM 1324 C C . ALA B 1 51 ? -2.275 -9.203 -3.855 1 98.94 51 ALA B C 1
ATOM 1326 O O . ALA B 1 51 ? -2.625 -10.133 -4.582 1 98.94 51 ALA B O 1
ATOM 1327 N N . CYS B 1 52 ? -1.303 -8.422 -4.125 1 98.88 52 CYS B N 1
ATOM 1328 C CA . CYS B 1 52 ? -0.521 -8.57 -5.348 1 98.88 52 CYS B CA 1
ATOM 1329 C C . CYS B 1 52 ? 0.116 -9.953 -5.422 1 98.88 52 CYS B C 1
ATOM 1331 O O . CYS B 1 52 ? 0.101 -10.594 -6.477 1 98.88 52 CYS B O 1
ATOM 1333 N N . THR B 1 53 ? 0.766 -10.359 -4.305 1 98.88 53 THR B N 1
ATOM 1334 C CA . THR B 1 53 ? 1.409 -11.664 -4.23 1 98.88 53 THR B CA 1
ATOM 1335 C C . THR B 1 53 ? 0.417 -12.781 -4.566 1 98.88 53 THR B C 1
ATOM 1337 O O . THR B 1 53 ? 0.65 -13.57 -5.48 1 98.88 53 THR B O 1
ATOM 1340 N N . CYS B 1 54 ? -0.688 -12.797 -3.914 1 98.88 54 CYS B N 1
ATOM 1341 C CA . CYS B 1 54 ? -1.694 -13.836 -4.082 1 98.88 54 CYS B CA 1
ATOM 1342 C C . CYS B 1 54 ? -2.24 -13.844 -5.504 1 98.88 54 CYS B C 1
ATOM 1344 O O . CYS B 1 54 ? -2.256 -14.891 -6.16 1 98.88 54 CYS B O 1
ATOM 1346 N N . ILE B 1 55 ? -2.6 -12.695 -5.949 1 98.81 55 ILE B N 1
ATOM 1347 C CA . ILE B 1 55 ? -3.307 -12.578 -7.219 1 98.81 55 ILE B CA 1
ATOM 1348 C C . ILE B 1 55 ? -2.361 -12.922 -8.367 1 98.81 55 ILE B C 1
ATOM 1350 O O . ILE B 1 55 ? -2.713 -13.695 -9.258 1 98.81 55 ILE B O 1
ATOM 1354 N N . THR B 1 56 ? -1.161 -12.391 -8.367 1 98.56 56 THR B N 1
ATOM 1355 C CA . THR B 1 56 ? -0.218 -12.625 -9.453 1 98.56 56 THR 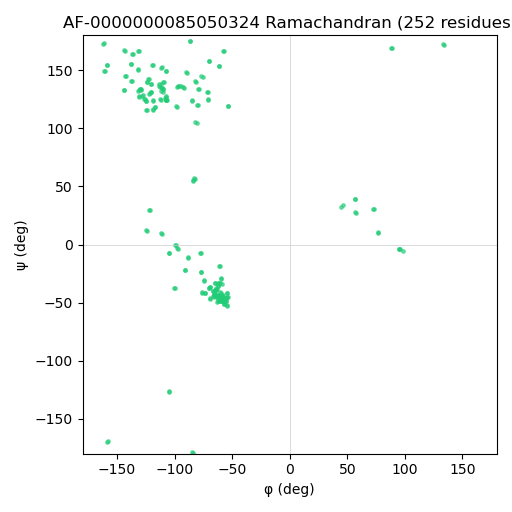B CA 1
ATOM 1356 C C . THR B 1 56 ? 0.138 -14.109 -9.555 1 98.56 56 THR B C 1
ATOM 1358 O O . THR B 1 56 ? 0.18 -14.664 -10.648 1 98.56 56 THR B O 1
ATOM 1361 N N . LEU B 1 57 ? 0.387 -14.742 -8.398 1 98.56 57 LEU B N 1
ATOM 1362 C CA . LEU B 1 57 ? 0.735 -16.156 -8.43 1 98.56 57 LEU B CA 1
ATOM 1363 C C . LEU B 1 57 ? -0.445 -17 -8.906 1 98.56 57 LEU B C 1
ATOM 1365 O O . LEU B 1 57 ? -0.264 -17.969 -9.648 1 98.56 57 LEU B O 1
ATOM 1369 N N . ARG B 1 58 ? -1.642 -16.672 -8.469 1 98.38 58 ARG B N 1
ATOM 1370 C CA . ARG B 1 58 ? -2.836 -17.375 -8.945 1 98.38 58 ARG B CA 1
ATOM 1371 C C . ARG B 1 58 ? -2.986 -17.219 -10.453 1 98.38 58 ARG B C 1
ATOM 1373 O O . ARG B 1 58 ? -3.26 -18.203 -11.156 1 98.38 58 ARG B O 1
ATOM 1380 N N . MET B 1 59 ? -2.799 -15.984 -10.961 1 97.62 59 MET B N 1
ATOM 1381 C CA . MET B 1 59 ? -2.885 -15.719 -12.398 1 97.62 59 MET B CA 1
ATOM 1382 C C . MET B 1 59 ? -1.847 -16.531 -13.164 1 97.62 59 MET B C 1
ATOM 1384 O O . MET B 1 59 ? -2.164 -17.156 -14.18 1 97.62 59 MET B O 1
ATOM 1388 N N . TYR B 1 60 ? -0.621 -16.516 -12.648 1 98.25 60 TYR B N 1
ATOM 1389 C CA . TYR B 1 60 ? 0.471 -17.219 -13.305 1 98.25 60 TYR B CA 1
ATOM 1390 C C . TYR B 1 60 ? 0.182 -18.719 -13.383 1 98.25 60 TYR B C 1
ATOM 1392 O O . TYR B 1 60 ? 0.297 -19.312 -14.453 1 98.25 60 TYR B O 1
ATOM 1400 N N . ALA B 1 61 ? -0.226 -19.328 -12.281 1 97.88 61 ALA B N 1
ATOM 1401 C CA . ALA B 1 61 ? -0.51 -20.766 -12.219 1 97.88 61 ALA B CA 1
ATOM 1402 C C . ALA B 1 61 ? -1.681 -21.125 -13.125 1 97.88 61 ALA B C 1
ATOM 1404 O O . ALA B 1 61 ? -1.66 -22.172 -13.789 1 97.88 61 ALA B O 1
ATOM 1405 N N . ALA B 1 62 ? -2.676 -20.312 -13.055 1 96.5 62 ALA B N 1
ATOM 1406 C CA . ALA B 1 62 ? -3.832 -20.547 -13.914 1 96.5 62 ALA B CA 1
ATOM 1407 C C . ALA B 1 62 ? -3.428 -20.547 -15.391 1 96.5 62 ALA B C 1
ATOM 1409 O O . ALA B 1 62 ? -3.846 -21.406 -16.156 1 96.5 62 ALA B O 1
ATOM 1410 N N . HIS B 1 63 ? -2.643 -19.594 -15.781 1 96.88 63 HIS B N 1
ATOM 1411 C CA . HIS B 1 63 ? -2.166 -19.484 -17.156 1 96.88 63 HIS B CA 1
ATOM 1412 C C . HIS B 1 63 ? -1.389 -20.734 -17.562 1 96.88 63 HIS B C 1
ATOM 1414 O O . HIS B 1 63 ? -1.474 -21.172 -18.719 1 96.88 63 HIS B O 1
ATOM 1420 N N . LYS B 1 64 ? -0.683 -21.328 -16.641 1 97.94 64 LYS B N 1
ATOM 1421 C CA . LYS B 1 64 ? 0.156 -22.5 -16.891 1 97.94 64 LYS B CA 1
ATOM 1422 C C . LYS B 1 64 ? -0.641 -23.797 -16.734 1 97.94 64 LYS B C 1
ATOM 1424 O O . LYS B 1 64 ? -0.144 -24.875 -17.047 1 97.94 64 LYS B O 1
ATOM 1429 N N . GLY B 1 65 ? -1.873 -23.703 -16.188 1 97.75 65 GLY B N 1
ATOM 1430 C CA . GLY B 1 65 ? -2.693 -24.875 -15.938 1 97.75 65 GLY B CA 1
ATOM 1431 C C . GLY B 1 65 ? -2.197 -25.719 -14.773 1 97.75 65 GLY B C 1
ATOM 1432 O O . GLY B 1 65 ? -2.291 -26.953 -14.805 1 97.75 65 GLY B O 1
ATOM 1433 N N . TRP B 1 66 ? -1.599 -25.109 -13.812 1 98.12 66 TRP B N 1
ATOM 1434 C CA . TRP B 1 66 ? -1.022 -25.828 -12.68 1 98.12 66 TRP B CA 1
ATOM 1435 C C . TRP B 1 66 ? -2.049 -25.984 -11.562 1 98.12 66 TRP B C 1
ATOM 1437 O O . TRP B 1 66 ? -2.945 -25.156 -11.406 1 98.12 66 TRP B O 1
ATOM 1447 N N . PRO B 1 67 ? -1.957 -27.062 -10.812 1 97.94 67 PRO B N 1
ATOM 1448 C CA . PRO B 1 67 ? -2.953 -27.359 -9.781 1 97.94 67 PRO B CA 1
ATOM 1449 C C . PRO B 1 67 ? -2.693 -26.625 -8.469 1 97.94 67 PRO B C 1
ATOM 1451 O O . PRO B 1 67 ? -2.576 -27.25 -7.414 1 97.94 67 PRO B O 1
ATOM 1454 N N . LEU B 1 68 ? -2.625 -25.328 -8.492 1 97.94 68 LEU B N 1
ATOM 1455 C CA . LEU B 1 68 ? -2.555 -24.469 -7.316 1 97.94 68 LEU B CA 1
ATOM 1456 C C . LEU B 1 68 ? -3.938 -24.266 -6.703 1 97.94 68 LEU B C 1
ATOM 1458 O O . LEU B 1 68 ? -4.84 -23.734 -7.352 1 97.94 68 LEU B O 1
ATOM 1462 N N . GLU B 1 69 ? -4.086 -24.656 -5.473 1 98.31 69 GLU B N 1
ATOM 1463 C CA . GLU B 1 69 ? -5.41 -24.672 -4.859 1 98.31 69 GLU B CA 1
ATOM 1464 C C . GLU B 1 69 ? -5.629 -23.453 -3.975 1 98.31 69 GLU B C 1
ATOM 1466 O O . GLU B 1 69 ? -6.75 -22.953 -3.871 1 98.31 69 GLU B O 1
ATOM 1471 N N . ALA B 1 70 ? -4.59 -23.062 -3.301 1 98.69 70 ALA B N 1
ATOM 1472 C CA . ALA B 1 70 ? -4.695 -21.922 -2.41 1 98.69 70 ALA B CA 1
ATOM 1473 C C . ALA B 1 70 ? -3.324 -21.312 -2.133 1 98.69 70 ALA B C 1
ATOM 1475 O O . ALA B 1 70 ? -2.299 -21.984 -2.287 1 98.69 70 ALA B O 1
ATOM 1476 N N . ILE B 1 71 ? -3.291 -20.094 -1.815 1 98.81 71 ILE B N 1
ATOM 1477 C CA . ILE B 1 71 ? -2.102 -19.359 -1.407 1 98.81 71 ILE B CA 1
ATOM 1478 C C . ILE B 1 71 ? -2.367 -18.641 -0.083 1 98.81 71 ILE B C 1
ATOM 1480 O O . ILE B 1 71 ? -3.385 -17.969 0.071 1 98.81 71 ILE B O 1
ATOM 1484 N N . ASP B 1 72 ? -1.553 -18.828 0.857 1 98.88 72 ASP B N 1
ATOM 1485 C CA . ASP B 1 72 ? -1.524 -18.031 2.084 1 98.88 72 ASP B CA 1
ATOM 1486 C C . ASP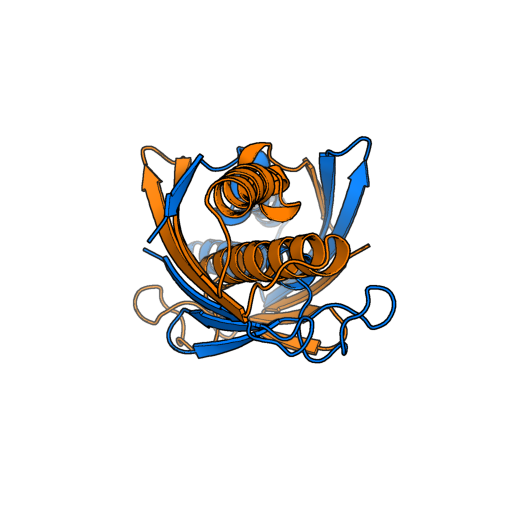 B 1 72 ? -0.255 -17.188 2.16 1 98.88 72 ASP B C 1
ATOM 1488 O O . ASP B 1 72 ? 0.84 -17.672 1.872 1 98.88 72 ASP B O 1
ATOM 1492 N N . VAL B 1 73 ? -0.445 -16.016 2.57 1 98.88 73 VAL B N 1
ATOM 1493 C CA . VAL B 1 73 ? 0.674 -15.086 2.721 1 98.88 73 VAL B CA 1
ATOM 1494 C C . VAL B 1 73 ? 0.609 -14.414 4.094 1 98.88 73 VAL B C 1
ATOM 1496 O O . VAL B 1 73 ? -0.462 -13.992 4.535 1 98.88 73 VAL B O 1
ATOM 1499 N N . GLU B 1 74 ? 1.652 -14.391 4.738 1 98.94 74 GLU B N 1
ATOM 1500 C CA . GLU B 1 74 ? 1.802 -13.617 5.969 1 98.94 74 GLU B CA 1
ATOM 1501 C C . GLU B 1 74 ? 2.941 -12.609 5.852 1 98.94 74 GLU B C 1
ATOM 1503 O O . GLU B 1 74 ? 4.047 -12.961 5.441 1 98.94 74 GLU B O 1
ATOM 1508 N N . LEU B 1 75 ? 2.678 -11.383 6.195 1 98.94 75 LEU B N 1
ATOM 1509 C CA . LEU B 1 75 ? 3.658 -10.305 6.082 1 98.94 75 LEU B CA 1
ATOM 1510 C C . LEU B 1 75 ? 3.877 -9.625 7.426 1 98.94 75 LEU B C 1
ATOM 1512 O O . LEU B 1 75 ? 2.924 -9.414 8.18 1 98.94 75 LEU B O 1
ATOM 1516 N N . HIS B 1 76 ? 5.117 -9.25 7.676 1 98.81 76 HIS B N 1
ATOM 1517 C CA . HIS B 1 76 ? 5.496 -8.414 8.805 1 98.81 76 HIS B CA 1
ATOM 1518 C C . HIS B 1 76 ? 6.371 -7.246 8.352 1 98.81 76 HIS B C 1
ATOM 1520 O O . HIS B 1 76 ? 7.301 -7.43 7.566 1 98.81 76 HIS B O 1
ATOM 1526 N N . HIS B 1 77 ? 6.031 -6.117 8.852 1 98.69 77 HIS B N 1
ATOM 1527 C CA . HIS B 1 77 ? 6.805 -4.922 8.539 1 98.69 77 HIS B CA 1
ATOM 1528 C C . HIS B 1 77 ? 7.52 -4.391 9.781 1 98.69 77 HIS B C 1
ATOM 1530 O O . HIS B 1 77 ? 6.938 -4.348 10.867 1 98.69 77 HIS B O 1
ATOM 1536 N N . SER B 1 78 ? 8.742 -4.035 9.586 1 97.62 78 SER B N 1
ATOM 1537 C CA . SER B 1 78 ? 9.531 -3.316 10.57 1 97.62 78 SER B CA 1
ATOM 1538 C C . SER B 1 78 ? 10.461 -2.303 9.906 1 97.62 78 SER B C 1
ATOM 1540 O O . SER B 1 78 ? 10.547 -2.248 8.68 1 97.62 78 SER B O 1
ATOM 1542 N N . LYS B 1 79 ? 10.992 -1.47 10.703 1 96.56 79 LYS B N 1
ATOM 1543 C CA . LYS B 1 79 ? 12.023 -0.557 10.227 1 96.56 79 LYS B CA 1
ATOM 1544 C C . LYS B 1 79 ? 13.383 -0.897 10.844 1 96.56 79 LYS B C 1
ATOM 1546 O O . LYS B 1 79 ? 13.469 -1.222 12.031 1 96.56 79 LYS B O 1
ATOM 1551 N N . ASP B 1 80 ? 14.344 -0.964 10.016 1 92.81 80 ASP B N 1
ATOM 1552 C CA . ASP B 1 80 ? 15.742 -1.095 10.414 1 92.81 80 ASP B CA 1
ATOM 1553 C C . ASP B 1 80 ? 16.562 0.098 9.93 1 92.81 80 ASP B C 1
ATOM 1555 O O . ASP B 1 80 ? 16.797 0.259 8.734 1 92.81 80 ASP B O 1
ATOM 1559 N N . ASP B 1 81 ? 17.203 0.996 10.906 1 90.56 81 ASP B N 1
ATOM 1560 C CA . ASP B 1 81 ? 17.922 2.225 10.586 1 90.56 81 ASP B CA 1
ATOM 1561 C C . ASP B 1 81 ? 17.156 3.059 9.562 1 90.56 81 ASP B C 1
ATOM 1563 O O . ASP B 1 81 ? 17.719 3.479 8.547 1 90.56 81 ASP B O 1
ATOM 1567 N N . LYS B 1 82 ? 15.914 3.121 9.445 1 87.94 82 LYS B N 1
ATOM 1568 C CA . LYS B 1 82 ? 15 3.965 8.68 1 87.94 82 LYS B CA 1
ATOM 1569 C C . LYS B 1 82 ? 14.547 3.266 7.402 1 87.94 82 LYS B C 1
ATOM 1571 O O . LYS B 1 82 ? 13.672 3.766 6.691 1 87.94 82 LYS B O 1
ATOM 1576 N N . ARG B 1 83 ? 15.164 2.127 7.211 1 95.12 83 ARG B N 1
ATOM 1577 C CA . ARG B 1 83 ? 14.75 1.413 6.004 1 95.12 83 ARG B CA 1
ATOM 1578 C C . ARG B 1 83 ? 13.656 0.399 6.316 1 95.12 83 ARG B C 1
ATOM 1580 O O . ARG B 1 83 ? 13.742 -0.332 7.305 1 95.12 83 ARG B O 1
ATOM 1587 N N . SER B 1 84 ? 12.688 0.355 5.512 1 97.94 84 SER B N 1
ATOM 1588 C CA . SER B 1 84 ? 11.586 -0.598 5.652 1 97.94 84 SER B CA 1
ATOM 1589 C C . SER B 1 84 ? 12.039 -2.014 5.316 1 97.94 84 SER B C 1
ATOM 1591 O O . SER B 1 84 ? 12.719 -2.23 4.309 1 97.94 84 SER B O 1
ATOM 1593 N N . LYS B 1 85 ? 11.703 -2.92 6.199 1 98.56 85 LYS B N 1
ATOM 1594 C CA . LYS B 1 85 ? 11.906 -4.352 6.008 1 98.56 85 LYS B CA 1
ATOM 1595 C C . LYS B 1 85 ? 10.578 -5.109 6.078 1 98.56 85 LYS B C 1
ATOM 1597 O O . LYS B 1 85 ? 9.789 -4.898 6.996 1 98.56 85 LYS B O 1
ATOM 1602 N N . ILE B 1 86 ? 10.328 -5.973 5.109 1 98.81 86 ILE B N 1
ATOM 1603 C CA . ILE B 1 86 ? 9.133 -6.809 5.082 1 98.81 86 ILE B CA 1
ATOM 1604 C C . ILE B 1 86 ? 9.531 -8.273 4.969 1 98.81 86 ILE B C 1
ATOM 1606 O O . ILE B 1 86 ? 10.297 -8.656 4.074 1 98.81 86 ILE B O 1
ATOM 1610 N N . THR B 1 87 ? 9.078 -9.016 5.91 1 98.75 87 THR B N 1
ATOM 1611 C CA . THR B 1 87 ? 9.195 -10.461 5.781 1 98.75 87 THR B CA 1
ATOM 1612 C C . THR B 1 87 ? 7.898 -11.062 5.254 1 98.75 87 THR B C 1
ATOM 1614 O O . THR B 1 87 ? 6.809 -10.641 5.641 1 98.75 87 THR B O 1
ATOM 1617 N N . ARG B 1 88 ? 8.008 -11.938 4.363 1 98.88 88 ARG B N 1
ATOM 1618 C CA . ARG B 1 88 ? 6.895 -12.594 3.684 1 98.88 88 ARG B CA 1
ATOM 1619 C C . ARG B 1 88 ? 6.996 -14.109 3.805 1 98.88 88 ARG B C 1
ATOM 1621 O O . ARG B 1 88 ? 7.969 -14.711 3.344 1 98.88 88 ARG B O 1
ATOM 1628 N N . LEU B 1 89 ? 6.039 -14.711 4.473 1 98.88 89 LEU B N 1
ATOM 1629 C CA . LEU B 1 89 ? 5.883 -16.156 4.504 1 98.88 89 LEU B CA 1
ATOM 1630 C C . LEU B 1 89 ? 4.82 -16.609 3.506 1 98.88 89 LEU B C 1
ATOM 1632 O O . LEU B 1 89 ? 3.656 -16.219 3.609 1 98.88 89 LEU B O 1
ATOM 1636 N N . LEU B 1 90 ? 5.207 -17.406 2.582 1 98.69 90 LEU B N 1
ATOM 1637 C CA . LEU B 1 90 ? 4.352 -17.859 1.49 1 98.69 90 LEU B CA 1
ATOM 1638 C C . LEU B 1 90 ? 4.066 -19.344 1.611 1 98.69 90 LEU B C 1
ATOM 1640 O O . LEU B 1 90 ? 4.992 -20.156 1.74 1 98.69 90 LEU B O 1
ATOM 1644 N N . THR B 1 91 ? 2.805 -19.703 1.631 1 98.81 91 THR B N 1
ATOM 1645 C CA . THR B 1 91 ? 2.385 -21.094 1.616 1 98.81 91 THR B CA 1
ATOM 1646 C C . THR B 1 91 ? 1.541 -21.406 0.381 1 98.81 91 THR B C 1
ATOM 1648 O O . THR B 1 91 ? 0.519 -20.75 0.149 1 98.81 91 THR B O 1
ATOM 1651 N N . LEU B 1 92 ? 1.972 -22.391 -0.377 1 98.56 92 LEU B N 1
ATOM 1652 C CA . LEU B 1 92 ? 1.274 -22.844 -1.576 1 98.56 92 LEU B CA 1
ATOM 1653 C C . LEU B 1 92 ? 0.619 -24.188 -1.344 1 98.56 92 LEU B C 1
ATOM 1655 O O . LEU B 1 92 ? 1.287 -25.156 -0.951 1 98.56 92 LEU B O 1
ATOM 1659 N N . LYS B 1 93 ? -0.621 -24.219 -1.581 1 98.44 93 LYS B N 1
ATOM 1660 C CA . LYS B 1 93 ? -1.35 -25.469 -1.42 1 98.44 93 LYS B CA 1
ATOM 1661 C C . LYS B 1 93 ? -1.778 -26.047 -2.771 1 98.44 93 LYS B C 1
ATOM 1663 O O . LYS B 1 93 ? -2.221 -25.297 -3.648 1 98.44 93 LYS B O 1
ATOM 1668 N N . GLY B 1 94 ? -1.681 -27.328 -2.926 1 97.88 94 GLY B N 1
ATOM 1669 C CA . GLY B 1 94 ? -2.018 -28.031 -4.152 1 97.88 94 GLY B CA 1
ATOM 1670 C C . GLY B 1 94 ? -0.97 -29.047 -4.562 1 97.88 94 GLY B C 1
ATOM 1671 O O . GLY B 1 94 ? 0.111 -29.109 -3.971 1 97.88 94 GLY B O 1
ATOM 1672 N N . ALA B 1 95 ? -1.224 -29.891 -5.594 1 98.25 95 ALA B N 1
ATOM 1673 C CA . ALA B 1 95 ? -0.341 -30.953 -6.066 1 98.25 95 ALA B CA 1
ATOM 1674 C C . ALA B 1 95 ? 0.7 -30.406 -7.039 1 98.25 95 ALA B C 1
ATOM 1676 O O . ALA B 1 95 ? 0.829 -30.906 -8.164 1 98.25 95 ALA B O 1
ATOM 1677 N N . LEU B 1 96 ? 1.389 -29.438 -6.543 1 98.31 96 LEU B N 1
ATOM 1678 C CA . LEU B 1 96 ? 2.465 -28.844 -7.332 1 98.31 96 LEU B CA 1
ATOM 1679 C C . LEU B 1 96 ? 3.736 -29.672 -7.227 1 98.31 96 LEU B C 1
ATOM 1681 O O . LEU B 1 96 ? 4.078 -30.156 -6.148 1 98.31 96 LEU B O 1
ATOM 1685 N N . ASP B 1 97 ? 4.449 -29.828 -8.289 1 98.25 97 ASP B N 1
ATOM 1686 C CA . ASP B 1 97 ? 5.738 -30.5 -8.203 1 98.25 97 ASP B CA 1
ATOM 1687 C C . ASP B 1 97 ? 6.852 -29.531 -7.844 1 98.25 97 ASP B C 1
ATOM 1689 O O . ASP B 1 97 ? 6.602 -28.328 -7.664 1 98.25 97 ASP B O 1
ATOM 1693 N N . GLU B 1 98 ? 8 -30.047 -7.656 1 97.75 98 GLU B N 1
ATOM 1694 C C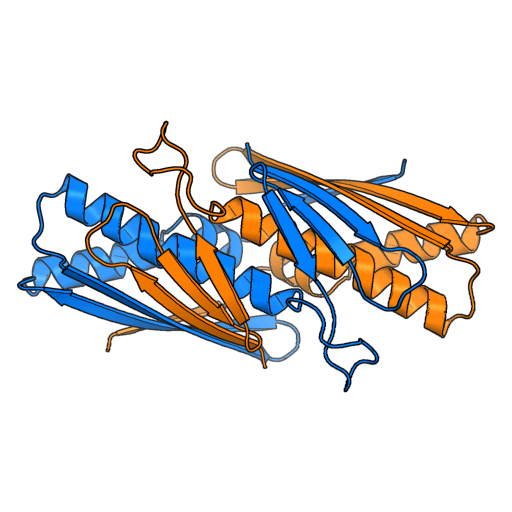A . GLU B 1 98 ? 9.109 -29.219 -7.172 1 97.75 98 GLU B CA 1
ATOM 1695 C C . GLU B 1 98 ? 9.477 -28.141 -8.18 1 97.75 98 GLU B C 1
ATOM 1697 O O . GLU B 1 98 ? 9.852 -27.031 -7.793 1 97.75 98 GLU B O 1
ATOM 1702 N N . ALA B 1 99 ? 9.422 -28.453 -9.422 1 98.38 99 ALA B N 1
ATOM 1703 C CA . ALA B 1 99 ? 9.758 -27.484 -10.461 1 98.38 99 ALA B CA 1
ATOM 1704 C C . ALA B 1 99 ? 8.742 -26.344 -10.492 1 98.38 99 ALA B C 1
ATOM 1706 O O . ALA B 1 99 ? 9.117 -25.172 -10.641 1 98.38 99 ALA B O 1
ATOM 1707 N N . GLN B 1 100 ? 7.461 -26.688 -10.414 1 98.56 100 GLN B N 1
ATOM 1708 C CA . GLN B 1 100 ? 6.395 -25.688 -10.367 1 98.56 100 GLN B CA 1
ATOM 1709 C C . GLN B 1 100 ? 6.559 -24.781 -9.156 1 98.56 100 GLN B C 1
ATOM 1711 O O . GLN B 1 100 ? 6.453 -23.547 -9.281 1 98.56 100 GLN B O 1
ATOM 1716 N N . ARG B 1 101 ? 6.828 -25.312 -7.996 1 98.25 101 ARG B N 1
ATOM 1717 C CA . ARG B 1 101 ? 7.031 -24.531 -6.785 1 98.25 101 ARG B CA 1
ATOM 1718 C C . ARG B 1 101 ? 8.234 -23.609 -6.926 1 98.25 101 ARG B C 1
ATOM 1720 O O . ARG B 1 101 ? 8.188 -22.453 -6.496 1 98.25 101 ARG B O 1
ATOM 1727 N N . ALA B 1 102 ? 9.289 -24.125 -7.445 1 97.94 102 ALA B N 1
ATOM 1728 C CA . ALA B 1 102 ? 10.492 -23.328 -7.648 1 97.94 102 ALA B CA 1
ATOM 1729 C C . ALA B 1 102 ? 10.211 -22.141 -8.57 1 97.94 102 ALA B C 1
ATOM 1731 O O . ALA B 1 102 ? 10.711 -21.031 -8.344 1 97.94 102 ALA B O 1
ATOM 1732 N N . ARG B 1 103 ? 9.453 -22.422 -9.609 1 98.38 103 ARG B N 1
ATOM 1733 C CA . ARG B 1 103 ? 9.133 -21.344 -10.547 1 98.38 103 ARG B CA 1
ATOM 1734 C C . ARG B 1 103 ? 8.273 -20.281 -9.883 1 98.38 103 ARG B C 1
ATOM 1736 O O . ARG B 1 103 ? 8.5 -19.078 -10.078 1 98.38 103 ARG B O 1
ATOM 1743 N N . LEU B 1 104 ? 7.281 -20.656 -9.102 1 98.5 104 LEU B N 1
ATOM 1744 C CA . LEU B 1 104 ? 6.441 -19.703 -8.383 1 98.5 104 LEU B CA 1
ATOM 1745 C C . LEU B 1 104 ? 7.266 -18.875 -7.398 1 98.5 104 LEU B C 1
ATOM 1747 O O . LEU B 1 104 ? 6.98 -17.703 -7.172 1 98.5 104 LEU B O 1
ATOM 1751 N N . ALA B 1 105 ? 8.305 -19.5 -6.824 1 97.81 105 ALA B N 1
ATOM 1752 C CA . ALA B 1 105 ? 9.219 -18.797 -5.918 1 97.81 105 ALA B CA 1
ATOM 1753 C C . ALA B 1 105 ? 9.984 -17.703 -6.652 1 97.81 105 ALA B C 1
ATOM 1755 O O . ALA B 1 105 ? 10.281 -16.656 -6.078 1 97.81 105 ALA B O 1
ATOM 1756 N N . GLU B 1 106 ? 10.258 -17.953 -7.863 1 98.19 106 GLU B N 1
ATOM 1757 C CA . GLU B 1 106 ? 10.906 -16.922 -8.68 1 98.19 106 GLU B CA 1
ATOM 1758 C C . GLU B 1 106 ? 9.93 -15.812 -9.047 1 98.19 106 GLU B C 1
ATOM 1760 O O . GLU B 1 106 ? 10.281 -14.633 -9.016 1 98.19 106 GLU B O 1
ATOM 1765 N N . VAL B 1 107 ? 8.719 -16.188 -9.398 1 98.62 107 VAL B N 1
ATOM 1766 C CA . VAL B 1 107 ? 7.699 -15.25 -9.867 1 98.62 107 VAL B CA 1
ATOM 1767 C C . VAL B 1 107 ? 7.336 -14.281 -8.75 1 98.62 107 VAL B C 1
ATOM 1769 O O . VAL B 1 107 ? 7.137 -13.086 -8.992 1 98.62 107 VAL B O 1
ATOM 1772 N N . VAL B 1 108 ? 7.266 -14.797 -7.52 1 98.69 108 VAL B N 1
ATOM 1773 C CA . VAL B 1 108 ? 6.812 -13.977 -6.402 1 98.69 108 VAL B CA 1
ATOM 1774 C C . VAL B 1 108 ? 7.738 -12.773 -6.238 1 98.69 108 VAL B C 1
ATOM 1776 O O . VAL B 1 108 ? 7.293 -11.68 -5.875 1 98.69 108 VAL B O 1
ATOM 1779 N N . GLU B 1 109 ? 9.008 -12.906 -6.613 1 98.25 109 GLU B N 1
ATOM 1780 C CA . GLU B 1 109 ? 10.008 -11.859 -6.438 1 98.25 109 GLU B CA 1
ATOM 1781 C C . GLU B 1 109 ? 9.859 -10.773 -7.504 1 98.25 109 GLU B C 1
ATOM 1783 O O . GLU B 1 109 ? 10.477 -9.711 -7.398 1 98.25 109 GLU B O 1
ATOM 1788 N N . ARG B 1 110 ? 8.969 -11.086 -8.43 1 97.81 110 ARG B N 1
ATOM 1789 C CA . ARG B 1 110 ? 8.844 -10.164 -9.562 1 97.81 110 ARG B CA 1
ATOM 1790 C C . ARG B 1 110 ? 7.41 -9.68 -9.719 1 97.81 110 ARG B C 1
ATOM 1792 O O . ARG B 1 110 ? 7.035 -9.164 -10.773 1 97.81 110 ARG B O 1
ATOM 1799 N N . THR B 1 111 ? 6.594 -9.938 -8.727 1 98.31 111 THR B N 1
ATOM 1800 C CA . THR B 1 111 ? 5.242 -9.398 -8.812 1 98.31 111 THR B CA 1
ATOM 1801 C C . THR B 1 111 ? 5.27 -7.875 -8.852 1 98.31 111 THR B C 1
ATOM 1803 O O . THR B 1 111 ? 6.219 -7.25 -8.367 1 98.31 111 THR B O 1
ATOM 1806 N N . PRO B 1 112 ? 4.27 -7.227 -9.438 1 97.94 112 PRO B N 1
ATOM 1807 C CA . PRO B 1 112 ? 4.309 -5.785 -9.695 1 97.94 112 PRO B CA 1
ATOM 1808 C C . PRO B 1 112 ? 4.535 -4.965 -8.43 1 97.94 112 PRO B C 1
ATOM 1810 O O . PRO B 1 112 ? 5.422 -4.109 -8.391 1 97.94 112 PRO B O 1
ATOM 1813 N N . VAL B 1 113 ? 3.76 -5.191 -7.363 1 98.75 113 VAL B N 1
ATOM 1814 C CA . VAL B 1 113 ? 3.906 -4.398 -6.148 1 98.75 113 VAL B CA 1
ATOM 1815 C C . VAL B 1 113 ? 5.227 -4.734 -5.465 1 98.75 113 VAL B C 1
ATOM 1817 O O . VAL B 1 113 ? 5.879 -3.861 -4.887 1 98.75 113 VAL B O 1
ATOM 1820 N N . THR B 1 114 ? 5.66 -6.039 -5.504 1 98.75 114 THR B N 1
ATOM 1821 C CA . THR B 1 114 ? 6.977 -6.391 -4.977 1 98.75 114 THR B CA 1
ATOM 1822 C C . THR B 1 114 ? 8.062 -5.551 -5.645 1 98.75 114 THR B C 1
ATOM 1824 O O . THR B 1 114 ? 8.898 -4.949 -4.961 1 98.75 114 THR B O 1
ATOM 1827 N N . LEU B 1 115 ? 8.039 -5.48 -6.98 1 98.38 115 LEU B N 1
ATOM 1828 C CA . LEU B 1 115 ? 9.055 -4.723 -7.703 1 98.38 115 LEU B CA 1
ATOM 1829 C C . LEU B 1 115 ? 8.977 -3.24 -7.359 1 98.38 115 LEU B C 1
ATOM 1831 O O . LEU B 1 115 ? 10.008 -2.582 -7.184 1 98.38 115 LEU B O 1
ATOM 1835 N N . THR B 1 116 ? 7.754 -2.715 -7.332 1 98.5 116 THR B N 1
ATOM 1836 C CA . THR B 1 116 ? 7.578 -1.319 -6.945 1 98.5 116 THR B CA 1
ATOM 1837 C C . THR B 1 116 ? 8.227 -1.047 -5.59 1 98.5 116 THR B C 1
ATOM 1839 O O . THR B 1 116 ? 8.953 -0.064 -5.434 1 98.5 116 THR B O 1
ATOM 1842 N N . LEU B 1 117 ? 8.008 -1.945 -4.59 1 98.69 117 LEU B N 1
ATOM 1843 C CA . LEU B 1 117 ? 8.492 -1.726 -3.232 1 98.69 117 LEU B CA 1
ATOM 1844 C C . LEU B 1 117 ? 10 -1.949 -3.148 1 98.69 117 LEU B C 1
ATOM 1846 O O . LEU B 1 117 ? 10.688 -1.3 -2.355 1 98.69 117 LEU B O 1
ATOM 1850 N N . LYS B 1 118 ? 10.523 -2.824 -3.957 1 98.38 118 LYS B N 1
ATOM 1851 C CA . LYS B 1 118 ? 11.969 -3.059 -3.938 1 98.38 118 LYS B CA 1
ATOM 1852 C C . LYS B 1 118 ? 12.719 -1.935 -4.648 1 98.38 118 LYS B C 1
ATOM 1854 O O . LYS B 1 118 ? 13.75 -1.47 -4.164 1 98.38 118 LYS B O 1
ATOM 1859 N N . GLU B 1 119 ? 12.188 -1.457 -5.785 1 97.38 119 GLU B N 1
ATOM 1860 C CA . GLU B 1 119 ? 12.898 -0.541 -6.676 1 97.38 119 GLU B CA 1
ATOM 1861 C C . GLU B 1 119 ? 12.617 0.913 -6.309 1 97.38 119 GLU B C 1
ATOM 1863 O O . GLU B 1 119 ? 13.383 1.81 -6.668 1 97.38 119 GLU B O 1
ATOM 1868 N N . GLY B 1 120 ? 11.539 1.1 -5.652 1 97.81 120 GLY B N 1
ATOM 1869 C CA . GLY B 1 120 ? 11.086 2.449 -5.355 1 97.81 120 GLY B CA 1
ATOM 1870 C C . GLY B 1 120 ? 10.203 3.029 -6.445 1 97.81 120 GLY B C 1
ATOM 1871 O O . GLY B 1 120 ? 10.023 2.418 -7.5 1 97.81 120 GLY B O 1
ATOM 1872 N N . ALA B 1 121 ? 9.57 4.164 -6.152 1 98.25 121 ALA B N 1
ATOM 1873 C CA . ALA B 1 121 ? 8.672 4.883 -7.059 1 98.25 121 ALA B CA 1
ATOM 1874 C C . ALA B 1 121 ? 9.016 6.371 -7.102 1 98.25 121 ALA B C 1
ATOM 1876 O O . ALA B 1 121 ? 9.562 6.918 -6.141 1 98.25 121 ALA B O 1
ATOM 1877 N N . ASP B 1 122 ? 8.75 7.023 -8.242 1 98.5 122 ASP B N 1
ATOM 1878 C CA . ASP B 1 122 ? 8.82 8.477 -8.336 1 98.5 122 ASP B CA 1
ATOM 1879 C C . ASP B 1 122 ? 7.512 9.117 -7.879 1 98.5 122 ASP B C 1
ATOM 1881 O O . ASP B 1 122 ? 6.441 8.781 -8.391 1 98.5 122 ASP B O 1
ATOM 1885 N N . ILE B 1 123 ? 7.586 9.977 -6.938 1 98.75 123 ILE B N 1
ATOM 1886 C CA . ILE B 1 123 ? 6.406 10.68 -6.445 1 98.75 123 ILE B CA 1
ATOM 1887 C C . ILE B 1 123 ?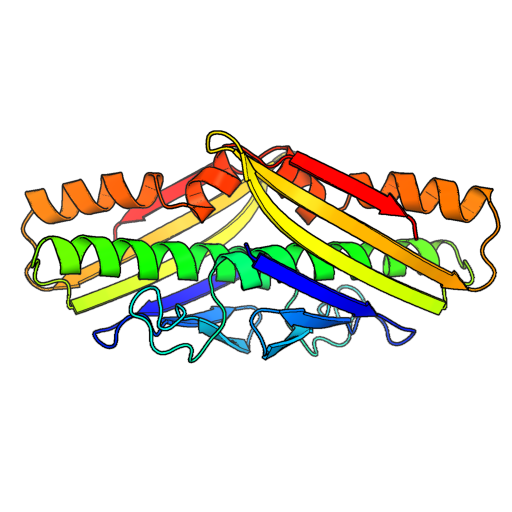 6.559 12.18 -6.695 1 98.75 123 ILE B C 1
ATOM 1889 O O . ILE B 1 123 ? 7.535 12.789 -6.258 1 98.75 123 ILE B O 1
ATOM 1893 N N . THR B 1 124 ? 5.684 12.734 -7.473 1 98.56 124 THR B N 1
ATOM 1894 C CA . THR B 1 124 ? 5.645 14.172 -7.723 1 98.56 124 THR B CA 1
ATOM 1895 C C . THR B 1 124 ? 4.461 14.812 -7.004 1 98.56 124 THR B C 1
ATOM 1897 O O . THR B 1 124 ? 3.312 14.406 -7.207 1 98.56 124 THR B O 1
ATOM 1900 N N . THR B 1 125 ? 4.766 15.766 -6.215 1 98.44 125 THR B N 1
ATOM 1901 C CA . THR B 1 125 ? 3.734 16.438 -5.43 1 98.44 125 THR B CA 1
ATOM 1902 C C . THR B 1 125 ? 3.463 17.828 -5.973 1 98.44 125 THR B C 1
ATOM 1904 O O . THR B 1 125 ? 4.395 18.609 -6.211 1 98.44 125 THR B O 1
ATOM 1907 N N . THR B 1 126 ? 2.252 18.094 -6.227 1 98.25 126 THR B N 1
ATOM 1908 C CA . THR B 1 126 ? 1.794 19.438 -6.562 1 98.25 126 THR B CA 1
ATOM 1909 C C . THR B 1 126 ? 0.779 19.938 -5.539 1 98.25 126 THR B C 1
ATOM 1911 O O . THR B 1 126 ? 0.136 19.141 -4.852 1 98.25 126 THR B O 1
ATOM 1914 N N . PHE B 1 127 ? 0.673 21.234 -5.395 1 96.56 127 PHE B N 1
ATOM 1915 C CA . PHE B 1 127 ? -0.237 21.828 -4.43 1 96.56 127 PHE B CA 1
ATOM 1916 C C . PHE B 1 127 ? -1.398 22.516 -5.137 1 96.56 127 PHE B C 1
ATOM 1918 O O . PHE B 1 127 ? -1.206 23.172 -6.164 1 96.56 127 PHE B O 1
ATOM 1925 N N . GLY B 1 128 ? -2.518 22.25 -4.648 1 88.06 128 GLY B N 1
ATOM 1926 C CA . GLY B 1 128 ? -3.709 22.859 -5.223 1 88.06 128 GLY B CA 1
ATOM 1927 C C . GLY B 1 128 ? -4.18 24.078 -4.465 1 88.06 128 GLY B C 1
ATOM 1928 O O . GLY B 1 128 ? -3.781 24.312 -3.318 1 88.06 128 GLY B O 1
#

pLDDT: mean 97.57, std 2.48, range [85.0, 98.94]

Organism: Asticcacaulis excentricus (strain ATCC 15261 / DSM 4724 / KCTC 12464 / NCIMB 9791 / VKM B-1370 / CB 48) (NCBI:txid573065)

Secondary structure (DSSP, 8-state):
--EEEEEE-SSTT-EEEEETTEEEEE---GGGTS---SB-HHHHHHHHHHHHHHHHHHHHHHHHT--EEEEEEEEEEEEETTEEEEEEEEEEEES--HHHHHHHHHHHTT-HHHHHHHH-EEEEEEE-/--EEEEEE-SSTT-EEEEETTEEEEE---GGGTS---SB-HHHHHHHHHHHHHHHHHHHHHHHHT--EEEEEEEEEEEEETTEEEEEEEEEEEES--HHHHHHHHHHHTT-HHHHHHHH-EEEEEEE-

Nearest PDB structures (foldseek):
  2opl-assembly1_A  TM=8.569E-01  e=1.755E-06  Geobacter sulfurreducens
  2pn2-assembly1_A-2  TM=8.285E-01  e=3.649E-06  Psychrobacter arcticus 273-4
  2onf-assembly1_B  TM=8.369E-01  e=1.163E-05  Thermoplasma acidophilum
  6mjn-assembly2_C  TM=7.228E-01  e=4.382E-06  Legionella pneumophila
  3lus-assembly1_A  TM=7.218E-01  e=5.341E-05  Vibrio cholerae O1 biovar El Tor str. N16961